Protein AF-A0A348V4B5-F1 (afdb_monomer_lite)

pLDDT: mean 74.69, std 16.91, range [38.78, 94.56]

Radius of gyration: 41.72 Å; chains: 1; bounding box: 94×116×117 Å

Structure (mmCIF, N/CA/C/O backbone):
data_AF-A0A348V4B5-F1
#
_entry.id   AF-A0A348V4B5-F1
#
loop_
_atom_site.group_PDB
_atom_site.id
_atom_site.type_symbol
_atom_site.label_atom_id
_atom_site.label_alt_id
_atom_site.label_comp_id
_atom_site.label_asym_id
_atom_site.label_entity_id
_atom_site.label_seq_id
_atom_site.pdbx_PDB_ins_code
_atom_site.Cartn_x
_atom_site.Cartn_y
_atom_site.Cartn_z
_atom_site.occupancy
_atom_site.B_iso_or_equiv
_atom_site.auth_seq_id
_atom_site.auth_comp_id
_atom_site.auth_asym_id
_atom_site.auth_atom_id
_atom_site.pdbx_PDB_model_num
ATOM 1 N N . SER A 1 1 ? -57.784 -55.520 -8.154 1.00 40.28 1 SER A N 1
ATOM 2 C CA . SER A 1 1 ? -56.493 -55.927 -7.576 1.00 40.28 1 SER A CA 1
ATOM 3 C C . SER A 1 1 ? -55.493 -54.818 -7.805 1.00 40.28 1 SER A C 1
ATOM 5 O O . SER A 1 1 ? -55.110 -54.593 -8.944 1.00 40.28 1 SER A O 1
ATOM 7 N N . VAL A 1 2 ? -55.176 -54.056 -6.759 1.00 44.41 2 VAL A N 1
ATOM 8 C CA . VAL A 1 2 ? -54.176 -52.981 -6.806 1.00 44.41 2 VAL A CA 1
ATOM 9 C C . VAL A 1 2 ? -52.870 -53.600 -6.318 1.00 44.41 2 VAL A C 1
ATOM 11 O O . VAL A 1 2 ? -52.806 -54.064 -5.185 1.00 44.41 2 VAL A O 1
ATOM 14 N N . LEU A 1 3 ? -51.890 -53.716 -7.215 1.00 45.94 3 LEU A N 1
ATOM 15 C CA . LEU A 1 3 ? -50.547 -54.213 -6.920 1.00 45.94 3 LEU A CA 1
ATOM 16 C C . LEU A 1 3 ? -49.800 -53.141 -6.116 1.00 45.94 3 LEU A C 1
ATOM 18 O O . LEU A 1 3 ? -49.503 -52.071 -6.646 1.00 45.94 3 LEU A O 1
ATOM 22 N N . GLU A 1 4 ? -49.529 -53.417 -4.840 1.00 51.44 4 GLU A N 1
ATOM 23 C CA . GLU A 1 4 ? -48.570 -52.642 -4.051 1.00 51.44 4 GLU A CA 1
ATOM 24 C C . GLU A 1 4 ? -47.152 -52.868 -4.606 1.00 51.44 4 GLU A C 1
ATOM 26 O O . GLU A 1 4 ? -46.804 -54.003 -4.943 1.00 51.44 4 GLU A O 1
ATOM 31 N N . PRO A 1 5 ? -46.328 -51.813 -4.736 1.00 58.75 5 PRO A N 1
ATOM 32 C CA . PRO A 1 5 ? -44.995 -51.935 -5.304 1.00 58.75 5 PRO A CA 1
ATOM 33 C C . PRO A 1 5 ? -44.076 -52.698 -4.343 1.00 58.75 5 PRO A C 1
ATOM 35 O O . PRO A 1 5 ? -43.975 -52.370 -3.159 1.00 58.75 5 PRO A O 1
ATOM 38 N N . GLU A 1 6 ? -43.405 -53.723 -4.871 1.00 57.16 6 GLU A N 1
ATOM 39 C CA . GLU A 1 6 ? -42.438 -54.543 -4.144 1.00 57.16 6 GLU A CA 1
ATOM 40 C C . GLU A 1 6 ? -41.355 -53.676 -3.489 1.00 57.16 6 GLU A C 1
ATOM 42 O O . GLU A 1 6 ? -40.738 -52.813 -4.121 1.00 57.16 6 GLU A O 1
ATOM 47 N N . LYS A 1 7 ? -41.116 -53.915 -2.196 1.00 60.62 7 LYS A N 1
ATOM 48 C CA . LYS A 1 7 ? -40.036 -53.269 -1.447 1.00 60.62 7 LYS A CA 1
ATOM 49 C C . LYS A 1 7 ? -38.691 -53.671 -2.070 1.00 60.62 7 LYS A C 1
ATOM 51 O O . LYS A 1 7 ? -38.442 -54.869 -2.215 1.00 60.62 7 LYS A O 1
ATOM 56 N N . PRO A 1 8 ? -37.812 -52.716 -2.420 1.00 61.03 8 PRO A N 1
ATOM 57 C CA . PRO A 1 8 ? -36.514 -53.041 -2.994 1.00 61.03 8 PRO A CA 1
ATOM 58 C C . PRO A 1 8 ? -35.678 -53.853 -1.998 1.00 61.03 8 PRO A C 1
ATOM 60 O O . PRO A 1 8 ? -35.675 -53.578 -0.800 1.00 61.03 8 PRO A O 1
ATOM 63 N N . SER A 1 9 ? -34.954 -54.847 -2.516 1.00 68.88 9 SER A N 1
ATOM 64 C CA . SER A 1 9 ? -33.961 -55.635 -1.778 1.00 68.88 9 SER A CA 1
ATOM 65 C C . SER A 1 9 ? -32.984 -54.719 -1.023 1.00 68.88 9 SER A C 1
ATOM 67 O O . SER A 1 9 ? -32.570 -53.682 -1.547 1.00 68.88 9 SER A O 1
ATOM 69 N N . GLU A 1 10 ? -32.555 -55.112 0.177 1.00 68.44 10 GLU A N 1
ATOM 70 C CA . GLU A 1 10 ? -31.584 -54.360 0.996 1.00 68.44 10 GLU A CA 1
ATOM 71 C C . GLU A 1 10 ? -30.293 -54.013 0.221 1.00 68.44 10 GLU A C 1
ATOM 73 O O . GLU A 1 10 ? -29.717 -52.933 0.361 1.00 68.44 10 GLU A O 1
ATOM 78 N N . ARG A 1 11 ? -29.885 -54.880 -0.717 1.00 67.88 11 ARG A N 1
ATOM 79 C CA . ARG A 1 11 ? -28.734 -54.645 -1.600 1.00 67.88 11 ARG A CA 1
ATOM 80 C C . ARG A 1 11 ? -28.957 -53.474 -2.566 1.00 67.88 11 ARG A C 1
ATOM 82 O O . ARG A 1 11 ? -28.020 -52.739 -2.872 1.00 67.88 11 ARG A O 1
ATOM 89 N N . THR A 1 12 ? -30.184 -53.288 -3.048 1.00 76.88 12 THR A N 1
ATOM 90 C CA . THR A 1 12 ? -30.561 -52.146 -3.898 1.00 76.88 12 THR A CA 1
ATOM 91 C C . THR A 1 12 ? -30.670 -50.846 -3.106 1.00 76.88 12 THR A C 1
ATOM 93 O O . THR A 1 12 ? -30.286 -49.800 -3.626 1.00 76.88 12 THR A O 1
ATOM 96 N N . THR A 1 13 ? -31.104 -50.889 -1.842 1.00 78.75 13 THR A N 1
ATOM 97 C CA . THR A 1 13 ? -31.135 -49.690 -0.987 1.00 78.75 13 THR A CA 1
ATOM 98 C C . THR A 1 13 ? -29.732 -49.210 -0.627 1.00 78.75 13 THR A C 1
ATOM 100 O O . THR A 1 13 ? -29.463 -48.015 -0.703 1.00 78.75 13 THR A O 1
ATOM 103 N N . GLU A 1 14 ? -28.796 -50.122 -0.345 1.00 80.38 14 GLU A N 1
ATOM 104 C CA . GLU A 1 14 ? -27.393 -49.754 -0.109 1.00 80.38 14 GLU A CA 1
ATOM 105 C C . GLU A 1 14 ? -26.728 -49.136 -1.343 1.00 80.38 14 GLU A C 1
ATOM 107 O O . GLU A 1 14 ? -25.963 -48.177 -1.229 1.00 80.38 14 GLU A O 1
ATOM 112 N N . GLN A 1 15 ? -27.003 -49.664 -2.541 1.00 80.81 15 GLN A N 1
ATOM 113 C CA . GLN A 1 15 ? -26.478 -49.072 -3.773 1.00 80.81 15 GLN A CA 1
ATOM 114 C C . GLN A 1 15 ? -27.078 -47.695 -4.049 1.00 80.81 15 GLN A C 1
ATOM 116 O O . GLN A 1 15 ? -26.358 -46.800 -4.489 1.00 80.81 15 GLN A O 1
ATOM 121 N N . PHE A 1 16 ? -28.362 -47.506 -3.748 1.00 86.06 16 PHE A N 1
ATOM 122 C CA . PHE A 1 16 ? -29.017 -46.213 -3.883 1.00 86.06 16 PHE A CA 1
ATOM 123 C C . PHE A 1 16 ? -28.437 -45.172 -2.918 1.00 86.06 16 PHE A C 1
ATOM 125 O O . PHE A 1 16 ? -28.137 -44.056 -3.338 1.00 86.06 16 PHE A O 1
ATOM 132 N N . GLU A 1 17 ? -28.190 -45.541 -1.659 1.00 86.69 17 GLU A N 1
ATOM 133 C CA . GLU A 1 17 ? -27.542 -44.649 -0.690 1.00 86.69 17 GLU A CA 1
ATOM 134 C C . GLU A 1 17 ? -26.098 -44.317 -1.096 1.00 86.69 17 GLU A C 1
ATOM 136 O O . GLU A 1 17 ? -25.711 -43.149 -1.060 1.00 86.69 17 GLU A O 1
ATOM 141 N N . LYS A 1 18 ? -25.328 -45.282 -1.621 1.00 89.94 18 LYS A N 1
ATOM 142 C CA . LYS A 1 18 ? -23.991 -45.009 -2.188 1.00 89.94 18 LYS A CA 1
ATOM 143 C C . LYS A 1 18 ? -24.042 -44.035 -3.365 1.00 89.94 18 LYS A C 1
ATOM 145 O O . LYS A 1 18 ? -23.206 -43.136 -3.457 1.00 89.94 18 LYS A O 1
ATOM 150 N N . LEU A 1 19 ? -25.019 -44.185 -4.259 1.00 88.25 19 LEU A N 1
ATOM 151 C CA . LEU A 1 19 ? -25.237 -43.269 -5.383 1.00 88.25 19 LEU A CA 1
ATOM 152 C C . LEU A 1 19 ? -25.633 -41.871 -4.908 1.00 88.25 19 LEU A C 1
ATOM 154 O O . LEU A 1 19 ? -25.145 -40.873 -5.435 1.00 88.25 19 LEU A O 1
ATOM 158 N N . LYS A 1 20 ? -26.485 -41.785 -3.891 1.00 89.19 20 LYS A N 1
ATOM 159 C CA . LYS A 1 20 ? -26.921 -40.524 -3.293 1.00 89.19 20 LYS A CA 1
ATOM 160 C C . LYS A 1 20 ? -25.765 -39.803 -2.602 1.00 89.19 20 LYS A C 1
ATOM 162 O O . LYS A 1 20 ? -25.597 -38.600 -2.792 1.00 89.19 20 LYS A O 1
ATOM 167 N N . GLU A 1 21 ? -24.929 -40.535 -1.871 1.00 90.62 21 GLU A N 1
ATOM 168 C CA . GLU A 1 21 ? -23.727 -39.998 -1.234 1.00 90.62 21 GLU A CA 1
ATOM 169 C C . GLU A 1 21 ? -22.679 -39.567 -2.272 1.00 90.62 21 GLU A C 1
ATOM 17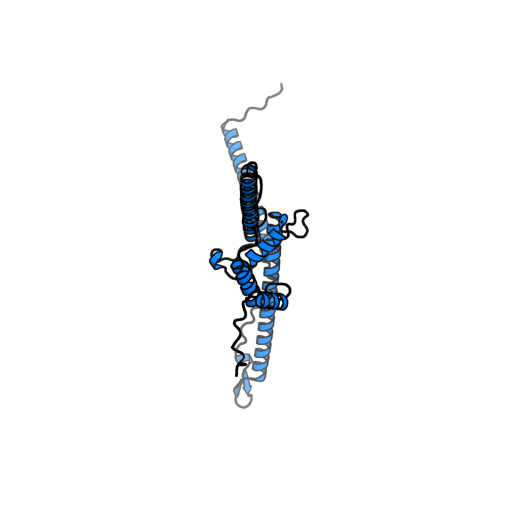1 O O . GLU A 1 21 ? -22.080 -38.500 -2.144 1.00 90.62 21 GLU A O 1
ATOM 176 N N . SER A 1 22 ? -22.500 -40.342 -3.346 1.00 90.31 22 SER A N 1
ATOM 177 C CA . SER A 1 22 ? -21.612 -39.993 -4.460 1.00 90.31 22 SER A CA 1
ATOM 178 C C . SER A 1 22 ? -22.080 -38.734 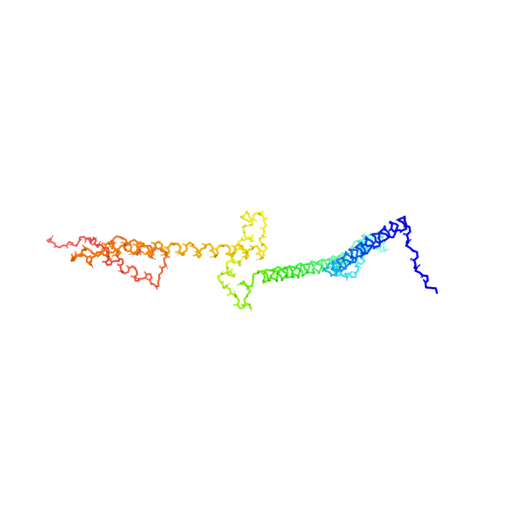-5.198 1.00 90.31 22 SER A C 1
ATOM 180 O O . SER A 1 22 ? -21.281 -37.821 -5.406 1.00 90.31 22 SER A O 1
ATOM 182 N N . ASN A 1 23 ? -23.373 -38.628 -5.512 1.00 89.31 23 ASN A N 1
ATOM 183 C CA . ASN A 1 23 ? -23.949 -37.430 -6.127 1.00 89.31 23 ASN A CA 1
ATOM 184 C C . ASN A 1 23 ? -23.833 -36.208 -5.215 1.00 89.31 23 ASN A C 1
ATOM 186 O O . ASN A 1 23 ? -23.526 -35.115 -5.687 1.00 89.31 23 ASN A O 1
ATOM 190 N N . ARG A 1 24 ? -24.018 -36.385 -3.903 1.00 92.62 24 ARG A N 1
ATOM 191 C CA . ARG A 1 24 ? -23.814 -35.313 -2.927 1.00 92.62 24 ARG A CA 1
ATOM 192 C C . ARG A 1 24 ? -22.360 -34.837 -2.907 1.00 92.62 24 ARG A C 1
ATOM 194 O O . ARG A 1 24 ? -22.128 -33.635 -2.990 1.00 92.62 24 ARG A O 1
ATOM 201 N N . LYS A 1 25 ? -21.392 -35.758 -2.877 1.00 90.50 25 LYS A N 1
ATOM 202 C CA . LYS A 1 25 ? -19.957 -35.428 -2.943 1.00 90.50 25 LYS A CA 1
ATOM 203 C C . LYS A 1 25 ? -19.597 -34.709 -4.243 1.00 90.50 25 LYS A C 1
ATOM 205 O O . LYS A 1 25 ? -18.864 -33.727 -4.210 1.00 90.50 25 LYS A O 1
ATOM 210 N N . LEU A 1 26 ? -20.145 -35.146 -5.379 1.00 91.38 26 LEU A N 1
ATOM 211 C CA . LEU A 1 26 ? -19.949 -34.474 -6.668 1.00 91.38 26 LEU A CA 1
ATOM 212 C C . LEU A 1 26 ? -20.560 -33.070 -6.695 1.00 91.38 26 LEU A C 1
ATOM 214 O O . LEU A 1 26 ? -19.985 -32.164 -7.296 1.00 91.38 26 LEU A O 1
ATOM 218 N N . PHE A 1 27 ? -21.709 -32.874 -6.051 1.00 93.81 27 PHE A N 1
ATOM 219 C CA . PHE A 1 27 ? -22.334 -31.560 -5.944 1.00 93.81 27 PHE A CA 1
ATOM 220 C C . PHE A 1 27 ? -21.501 -30.609 -5.079 1.00 93.81 27 PHE A C 1
ATOM 222 O O . PHE A 1 27 ? -21.237 -29.480 -5.486 1.00 93.81 27 PHE A O 1
ATOM 229 N N . GLU A 1 28 ? -21.032 -31.075 -3.921 1.00 92.25 28 GLU A N 1
ATOM 230 C CA . GLU A 1 28 ? -20.153 -30.304 -3.035 1.00 92.25 28 GLU A CA 1
ATOM 231 C C . GLU A 1 28 ? -18.826 -29.956 -3.729 1.00 92.25 28 GLU A C 1
ATOM 233 O O . GLU A 1 28 ? -18.405 -28.800 -3.693 1.00 92.25 28 GLU A O 1
ATOM 238 N N . ALA A 1 29 ? -18.222 -30.907 -4.452 1.00 89.56 29 ALA A N 1
ATOM 239 C CA . ALA A 1 29 ? -17.007 -30.674 -5.231 1.00 89.56 29 ALA A CA 1
ATOM 240 C C . ALA A 1 29 ? -17.215 -29.647 -6.357 1.00 89.56 29 ALA A C 1
ATOM 242 O O . ALA A 1 29 ? -16.396 -28.747 -6.523 1.00 89.56 29 ALA A O 1
ATOM 243 N N . ASN A 1 30 ? -18.324 -29.732 -7.103 1.00 90.69 30 ASN A N 1
ATOM 244 C CA . ASN A 1 30 ? -18.651 -28.742 -8.135 1.00 90.69 30 ASN A CA 1
ATOM 245 C C . ASN A 1 30 ? -18.887 -27.350 -7.545 1.00 90.69 30 ASN A C 1
ATOM 247 O O . ASN A 1 30 ? -18.447 -26.359 -8.126 1.00 90.69 30 ASN A O 1
ATOM 251 N N . ARG A 1 31 ? -19.555 -27.262 -6.389 1.00 92.44 31 ARG A N 1
ATOM 252 C CA . ARG A 1 31 ? -19.778 -25.985 -5.706 1.00 92.44 31 ARG A CA 1
ATOM 253 C C . ARG A 1 31 ? -18.455 -25.348 -5.285 1.00 92.44 31 ARG A C 1
ATOM 255 O O . ARG A 1 31 ? -18.239 -24.169 -5.540 1.00 92.44 31 ARG A O 1
ATOM 262 N N . LEU A 1 32 ? -17.555 -26.142 -4.709 1.00 92.06 32 LEU A N 1
ATOM 263 C CA . LEU A 1 32 ? -16.229 -25.689 -4.288 1.00 92.06 32 LEU A CA 1
ATOM 264 C C . LEU A 1 32 ? -15.390 -25.244 -5.497 1.00 92.06 32 LEU A C 1
ATOM 266 O O . LEU A 1 32 ? -14.784 -24.178 -5.466 1.00 92.06 32 LEU A O 1
ATOM 270 N N . LEU A 1 33 ? -15.442 -25.986 -6.607 1.00 90.44 33 LEU A N 1
ATOM 271 C CA . LEU A 1 33 ? -14.777 -25.604 -7.855 1.00 90.44 33 LEU A CA 1
ATOM 272 C C . LEU A 1 33 ? -15.317 -24.277 -8.419 1.00 90.44 33 LEU A C 1
ATOM 274 O O . LEU A 1 33 ? -14.548 -23.451 -8.905 1.00 90.44 33 LEU A O 1
ATOM 278 N N . GLN A 1 34 ? -16.629 -24.039 -8.347 1.00 89.94 34 GLN A N 1
ATOM 279 C CA . GLN A 1 34 ? -17.230 -22.763 -8.753 1.00 89.94 34 GLN A CA 1
ATOM 280 C C . GLN A 1 34 ? -16.805 -21.608 -7.836 1.00 89.94 34 GLN A C 1
ATOM 282 O O . GLN A 1 34 ? -16.507 -20.513 -8.318 1.00 89.94 34 GLN A O 1
ATOM 287 N N . GLU A 1 35 ? -16.735 -21.837 -6.526 1.00 90.69 35 GLU A N 1
ATOM 288 C CA . GLU A 1 35 ? -16.206 -20.867 -5.561 1.00 90.69 35 GLU A CA 1
ATOM 289 C C . GLU A 1 35 ? -14.721 -20.556 -5.843 1.00 90.69 35 GLU A C 1
ATOM 291 O O . GLU A 1 35 ? -14.311 -19.396 -5.825 1.00 90.69 35 GLU A O 1
ATOM 296 N N . GLU A 1 36 ? -13.915 -21.556 -6.209 1.00 86.69 36 GLU A N 1
ATOM 297 C CA . GLU A 1 36 ? -12.522 -21.349 -6.616 1.00 86.69 36 GLU A CA 1
ATOM 298 C C . GLU A 1 36 ? -12.393 -20.615 -7.949 1.00 86.69 36 GLU A C 1
ATOM 300 O O . GLU A 1 36 ? -11.569 -19.709 -8.057 1.00 86.69 36 GLU A O 1
ATOM 305 N N . LEU A 1 37 ? -13.199 -20.957 -8.956 1.00 85.69 37 LEU A N 1
ATOM 306 C CA . LEU A 1 37 ? -13.206 -20.265 -10.246 1.00 85.69 37 LEU A CA 1
ATOM 307 C C . LEU A 1 37 ? -13.632 -18.808 -10.090 1.00 85.69 37 LEU A C 1
ATOM 309 O O . LEU A 1 37 ? -13.021 -17.925 -10.679 1.00 85.69 37 LEU A O 1
ATOM 313 N N . THR A 1 38 ? -14.638 -18.532 -9.262 1.00 86.56 38 THR A N 1
ATOM 314 C CA . THR A 1 38 ? -15.062 -17.155 -8.976 1.00 86.56 38 THR A CA 1
ATOM 315 C C . THR A 1 38 ? -14.022 -16.401 -8.153 1.00 86.56 38 THR A C 1
ATOM 317 O O . THR A 1 38 ? -13.783 -15.222 -8.416 1.00 86.56 38 THR A O 1
ATOM 320 N N . ARG A 1 39 ? -13.338 -17.059 -7.210 1.00 83.75 39 ARG A N 1
ATOM 321 C CA . ARG A 1 39 ? -12.197 -16.479 -6.489 1.00 83.75 39 ARG A CA 1
ATOM 322 C C . ARG A 1 39 ? -11.028 -16.183 -7.429 1.00 83.75 39 ARG A C 1
ATOM 324 O O . ARG A 1 39 ? -10.478 -15.091 -7.336 1.00 83.75 39 ARG A O 1
ATOM 331 N N . LYS A 1 40 ? -10.696 -17.102 -8.343 1.00 79.06 40 LYS A N 1
ATOM 332 C CA . LYS A 1 40 ? -9.664 -16.922 -9.375 1.00 79.06 40 LYS A CA 1
ATOM 333 C C . LYS A 1 40 ? -10.020 -15.794 -10.331 1.00 79.06 40 LYS A C 1
ATOM 335 O O . LYS A 1 40 ? -9.201 -14.910 -10.516 1.00 79.06 40 LYS A O 1
ATOM 340 N N . ALA A 1 41 ? -11.248 -15.753 -10.842 1.00 75.19 41 ALA A N 1
ATOM 341 C CA . ALA A 1 41 ? -11.719 -14.681 -11.715 1.00 75.19 41 ALA A CA 1
ATOM 342 C C . ALA A 1 41 ? -11.697 -13.315 -11.013 1.00 75.19 41 ALA A C 1
ATOM 344 O O . ALA A 1 41 ? -11.308 -12.320 -11.613 1.00 75.19 41 ALA A O 1
ATOM 345 N N . ARG A 1 42 ? -12.057 -13.254 -9.722 1.00 76.50 42 ARG A N 1
ATOM 346 C CA . ARG A 1 42 ? -11.917 -12.028 -8.921 1.00 76.50 42 ARG A CA 1
ATOM 347 C C . ARG A 1 42 ? -10.456 -11.650 -8.736 1.00 76.50 42 ARG A C 1
ATOM 349 O O . ARG A 1 42 ? -10.121 -10.498 -8.958 1.00 76.50 42 ARG A O 1
ATOM 356 N N . SER A 1 43 ? -9.581 -12.597 -8.389 1.00 71.50 43 SER A N 1
ATOM 357 C CA . SER A 1 43 ? -8.150 -12.306 -8.299 1.00 71.50 43 SER A CA 1
ATOM 358 C C . SER A 1 43 ? -7.561 -11.904 -9.648 1.00 71.50 43 SER A C 1
ATOM 360 O O . SER A 1 43 ? -6.771 -10.986 -9.675 1.00 71.50 43 SER A O 1
ATOM 362 N N . GLU A 1 44 ? -7.973 -12.490 -10.768 1.00 68.12 44 GLU A N 1
ATOM 363 C CA . GLU A 1 44 ? -7.531 -12.098 -12.114 1.00 68.12 44 GLU A CA 1
ATOM 364 C C . GLU A 1 44 ? -8.115 -10.756 -12.569 1.00 68.12 44 GLU A C 1
ATOM 366 O O . GLU A 1 44 ? -7.553 -10.133 -13.458 1.00 68.12 44 GLU A O 1
ATOM 371 N N . GLN A 1 45 ? -9.218 -10.286 -11.980 1.00 63.50 45 GLN A N 1
ATOM 372 C CA . GLN A 1 45 ? -9.729 -8.929 -12.195 1.00 63.50 45 GLN A CA 1
ATOM 373 C C . GLN A 1 45 ? -9.010 -7.898 -11.318 1.00 63.50 45 GLN A C 1
ATOM 375 O O . GLN A 1 45 ? -8.717 -6.804 -11.791 1.00 63.50 45 GLN A O 1
ATOM 380 N N . THR A 1 46 ? -8.698 -8.230 -10.061 1.00 59.12 46 THR A N 1
ATOM 381 C CA . THR A 1 46 ? -7.946 -7.342 -9.154 1.00 59.12 46 THR A CA 1
ATOM 382 C C . THR A 1 46 ? -6.460 -7.288 -9.517 1.00 59.12 46 THR A C 1
ATOM 384 O O . THR A 1 46 ? -5.848 -6.229 -9.479 1.00 59.12 46 THR A O 1
ATOM 387 N N . PHE A 1 47 ? -5.903 -8.428 -9.919 1.00 51.69 47 PHE A N 1
ATOM 388 C CA . PHE A 1 47 ? -4.601 -8.598 -10.556 1.00 51.69 47 PHE A CA 1
ATOM 389 C C . PHE A 1 47 ? -4.770 -8.755 -12.056 1.00 51.69 47 PHE A C 1
ATOM 391 O O . PHE A 1 47 ? -3.998 -9.493 -12.663 1.00 51.69 47 PHE A O 1
ATOM 398 N N . ALA A 1 48 ? -5.746 -8.093 -12.683 1.00 46.66 48 ALA A N 1
ATOM 399 C CA . ALA A 1 48 ? -5.563 -7.841 -14.096 1.00 46.66 48 ALA A CA 1
ATOM 400 C C . ALA A 1 48 ? -4.292 -6.994 -14.107 1.00 46.66 48 ALA A C 1
ATOM 402 O O . ALA A 1 48 ? -4.355 -5.836 -13.669 1.00 46.66 48 ALA A O 1
ATOM 403 N N . PRO A 1 49 ? -3.124 -7.512 -14.562 1.00 51.38 49 PRO A N 1
ATOM 404 C CA . PRO A 1 49 ? -2.166 -6.556 -15.039 1.00 51.38 49 PRO A CA 1
ATOM 405 C C . PRO A 1 49 ? -3.001 -5.769 -16.042 1.00 51.38 49 PRO A C 1
ATOM 407 O O . PRO A 1 49 ? -3.815 -6.343 -16.783 1.00 51.38 49 PRO A O 1
ATOM 410 N N . ILE A 1 50 ? -2.851 -4.448 -16.041 1.00 53.94 50 ILE A N 1
ATOM 411 C CA . ILE A 1 50 ? -3.016 -3.690 -17.272 1.00 53.94 50 ILE A CA 1
ATOM 412 C C . ILE A 1 50 ? -2.601 -4.689 -18.350 1.00 53.94 50 ILE A C 1
ATOM 414 O O . ILE A 1 50 ? -1.487 -5.224 -18.256 1.00 53.94 50 ILE A O 1
ATOM 418 N N . GLN A 1 51 ? -3.499 -5.072 -19.263 1.00 48.34 51 GLN A N 1
ATOM 419 C CA . GLN A 1 51 ? -3.028 -5.595 -20.528 1.00 48.34 51 GLN A CA 1
ATOM 420 C C . GLN A 1 51 ? -2.209 -4.421 -21.050 1.00 48.34 51 GLN A C 1
ATOM 422 O O . GLN A 1 51 ? -2.704 -3.559 -21.766 1.00 48.34 51 GLN A O 1
ATOM 427 N N . GLN A 1 52 ? -0.970 -4.302 -20.557 1.00 53.69 52 GLN A N 1
ATOM 428 C CA . GLN A 1 52 ? 0.112 -3.688 -21.243 1.00 53.69 52 GLN A CA 1
ATOM 429 C C . GLN A 1 52 ? -0.030 -4.449 -22.542 1.00 53.69 52 GLN A C 1
ATOM 431 O O . GLN A 1 52 ? 0.071 -5.685 -22.497 1.00 53.69 52 GLN A O 1
ATOM 436 N N . PRO A 1 53 ? -0.430 -3.789 -23.647 1.00 49.56 53 PRO A N 1
ATOM 437 C CA . PRO A 1 53 ? -0.279 -4.433 -24.938 1.00 49.56 53 PRO A CA 1
ATOM 438 C C . PRO A 1 53 ? 1.124 -4.993 -24.862 1.00 49.56 53 PRO A C 1
ATOM 440 O O . PRO A 1 53 ? 2.005 -4.185 -24.561 1.00 49.56 53 PRO A O 1
ATOM 443 N N . GLN A 1 54 ? 1.277 -6.331 -24.888 1.00 46.81 54 GLN A N 1
ATOM 444 C CA . GLN A 1 54 ? 2.560 -6.976 -24.627 1.00 46.81 54 GLN A CA 1
ATOM 445 C C . GLN A 1 54 ? 3.528 -6.191 -25.473 1.00 46.81 54 GLN A C 1
ATOM 447 O O . GLN A 1 54 ? 3.415 -6.254 -26.695 1.00 46.81 54 GLN A O 1
ATOM 452 N N . VAL A 1 55 ? 4.325 -5.318 -24.848 1.00 54.03 55 VAL A N 1
ATOM 453 C CA . VAL A 1 55 ? 5.191 -4.456 -25.628 1.00 54.03 55 VAL A CA 1
ATOM 454 C C . VAL A 1 55 ? 6.144 -5.505 -26.136 1.00 54.03 55 VAL A C 1
ATOM 456 O O . VAL A 1 55 ? 6.790 -6.131 -25.286 1.00 54.03 55 VAL A O 1
ATOM 459 N N . PRO A 1 56 ? 6.103 -5.843 -27.441 1.00 53.19 56 PRO A N 1
ATOM 460 C CA . PRO A 1 56 ? 6.895 -6.945 -27.937 1.00 53.19 56 PRO A CA 1
ATOM 461 C C . PRO A 1 56 ? 8.287 -6.645 -27.432 1.00 53.19 56 PRO A C 1
ATOM 463 O O . PRO A 1 56 ? 8.730 -5.503 -27.586 1.00 53.19 56 PRO A O 1
ATOM 466 N N . LEU A 1 57 ? 8.859 -7.594 -26.684 1.00 55.97 57 LEU A N 1
ATOM 467 C CA . LEU A 1 57 ? 10.152 -7.442 -26.044 1.00 55.97 57 LEU A CA 1
ATOM 468 C C . LEU A 1 57 ? 11.105 -7.140 -27.192 1.00 55.97 57 LEU A C 1
ATOM 470 O O . LEU A 1 57 ? 11.508 -8.048 -27.918 1.00 55.97 57 LEU A O 1
ATOM 474 N N . ALA A 1 58 ? 11.298 -5.852 -27.476 1.00 61.38 58 ALA A N 1
ATOM 475 C CA . ALA A 1 58 ? 11.991 -5.449 -28.673 1.00 61.38 58 ALA A CA 1
ATOM 476 C C . ALA A 1 58 ? 13.398 -5.983 -28.446 1.00 61.38 58 ALA A C 1
ATOM 478 O O . ALA A 1 58 ? 13.979 -5.672 -27.398 1.00 61.38 58 ALA A O 1
ATOM 479 N N . PRO A 1 59 ? 13.905 -6.858 -29.331 1.00 65.81 59 PRO A N 1
ATOM 480 C CA . PRO A 1 59 ? 15.245 -7.382 -29.167 1.00 65.81 59 PRO A CA 1
ATOM 481 C C . PRO A 1 59 ? 16.173 -6.186 -28.976 1.00 65.81 59 PRO A C 1
ATOM 483 O O . PRO A 1 59 ? 16.010 -5.167 -29.656 1.00 65.81 59 PRO A O 1
ATOM 486 N N . ALA A 1 60 ? 17.073 -6.281 -27.994 1.00 67.56 60 ALA A N 1
ATOM 487 C CA . ALA A 1 60 ? 18.021 -5.212 -27.715 1.00 67.56 60 ALA A CA 1
ATOM 488 C C . ALA A 1 60 ? 18.654 -4.763 -29.046 1.00 67.56 60 ALA A C 1
ATOM 490 O O . ALA A 1 60 ? 19.031 -5.631 -29.844 1.00 67.56 60 ALA A O 1
ATOM 491 N N . PRO A 1 61 ? 18.703 -3.450 -29.336 1.00 69.88 61 PRO A N 1
ATOM 492 C CA . PRO A 1 61 ? 19.160 -2.970 -30.632 1.00 69.88 61 PRO A CA 1
ATOM 493 C C . PRO A 1 61 ? 20.577 -3.490 -30.881 1.00 69.88 61 PRO A C 1
ATOM 495 O O . PRO A 1 61 ? 21.481 -3.289 -30.069 1.00 69.88 61 PRO A O 1
ATOM 498 N N . SER A 1 62 ? 20.756 -4.224 -31.978 1.00 77.56 62 SER A N 1
ATOM 499 C CA . SER A 1 62 ? 22.048 -4.808 -32.332 1.00 77.56 62 SER A CA 1
ATOM 500 C C . SER A 1 62 ? 23.041 -3.697 -32.664 1.00 77.56 62 SER A C 1
ATOM 502 O O . SER A 1 62 ? 22.689 -2.771 -33.394 1.00 77.56 62 SER A O 1
ATOM 504 N N . MET A 1 63 ? 24.292 -3.820 -32.210 1.00 71.12 63 MET A N 1
ATOM 505 C CA . MET A 1 63 ? 25.354 -2.821 -32.433 1.00 71.12 63 MET A CA 1
ATOM 506 C C . MET A 1 63 ? 25.537 -2.427 -33.909 1.00 71.12 63 MET A C 1
ATOM 508 O O . MET A 1 63 ? 25.895 -1.291 -34.204 1.00 71.12 63 MET A O 1
ATOM 512 N N . GLU A 1 64 ? 25.219 -3.329 -34.839 1.00 76.56 64 GLU A N 1
ATOM 513 C CA . GLU A 1 64 ? 25.286 -3.091 -36.286 1.00 76.56 64 GLU A CA 1
ATOM 514 C C . GLU A 1 64 ? 24.348 -1.972 -36.776 1.00 76.56 64 GLU A C 1
ATOM 516 O O . GLU A 1 64 ? 24.630 -1.329 -37.784 1.00 76.56 64 GLU A O 1
ATOM 521 N N . GLN A 1 65 ? 23.267 -1.676 -36.044 1.00 76.44 65 GLN A N 1
ATOM 522 C CA . GLN A 1 65 ? 22.320 -0.599 -36.376 1.00 76.44 65 GLN A CA 1
ATOM 523 C C . GLN A 1 65 ? 22.909 0.799 -36.148 1.00 76.44 65 GLN A C 1
ATOM 525 O O . GLN A 1 65 ? 22.412 1.782 -36.703 1.00 76.44 65 GLN A O 1
ATOM 530 N N . PHE A 1 66 ? 23.968 0.883 -35.341 1.00 80.94 66 PHE A N 1
ATOM 531 C CA . PHE A 1 66 ? 24.662 2.125 -35.022 1.00 80.94 66 PHE A CA 1
ATOM 532 C C . PHE A 1 66 ? 25.960 2.286 -35.809 1.00 80.94 66 PHE A C 1
ATOM 534 O O . PHE A 1 66 ? 26.619 3.306 -35.654 1.00 80.94 66 PHE A O 1
ATOM 541 N N . THR A 1 67 ? 26.341 1.321 -36.651 1.00 81.81 67 THR A N 1
ATOM 542 C CA . THR A 1 67 ? 27.554 1.418 -37.470 1.00 81.81 67 THR A CA 1
ATOM 543 C C . THR A 1 67 ? 27.230 1.804 -38.908 1.00 81.81 67 THR A C 1
ATOM 545 O O . THR A 1 67 ? 26.394 1.170 -39.549 1.00 81.81 67 THR A O 1
ATOM 548 N N . VAL A 1 68 ? 27.914 2.818 -39.432 1.00 82.38 68 VAL A N 1
ATOM 549 C CA . VAL A 1 68 ? 27.874 3.221 -40.841 1.00 82.38 68 VAL A CA 1
ATOM 550 C C . VAL A 1 68 ? 29.207 2.838 -41.478 1.00 82.38 68 VAL A C 1
ATOM 552 O O . VAL A 1 68 ? 30.269 3.136 -40.934 1.00 82.38 68 VAL A O 1
ATOM 555 N N . VAL A 1 69 ? 29.148 2.141 -42.612 1.00 82.62 69 VAL A N 1
ATOM 556 C CA . VAL A 1 69 ? 30.336 1.802 -43.406 1.00 82.62 69 VAL A CA 1
ATOM 557 C C . VAL A 1 69 ? 30.612 2.962 -44.350 1.00 82.62 69 VAL A C 1
ATOM 559 O O . VAL A 1 69 ? 29.735 3.331 -45.134 1.00 82.62 69 VAL A O 1
ATOM 562 N N . ASP A 1 70 ? 31.807 3.538 -44.278 1.00 79.38 70 ASP A N 1
ATOM 563 C CA . ASP A 1 70 ? 32.235 4.544 -45.247 1.00 79.38 70 ASP A CA 1
ATOM 564 C C . ASP A 1 70 ? 32.451 3.872 -46.620 1.00 79.38 70 ASP A C 1
ATOM 566 O O . ASP A 1 70 ? 33.249 2.934 -46.724 1.00 79.38 70 ASP A O 1
ATOM 570 N N . PRO A 1 71 ? 31.748 4.308 -47.685 1.00 77.56 71 PRO A N 1
ATOM 571 C CA . PRO A 1 71 ? 31.825 3.685 -49.005 1.00 77.56 71 PRO A CA 1
ATOM 572 C C . PRO A 1 71 ? 33.200 3.803 -49.678 1.00 77.56 71 PRO A C 1
ATOM 574 O O . PRO A 1 71 ? 33.448 3.083 -50.643 1.00 77.56 71 PRO A O 1
ATOM 577 N N . VAL A 1 72 ? 34.078 4.699 -49.212 1.00 78.19 72 VAL A N 1
ATOM 578 C CA . VAL A 1 72 ? 35.397 4.930 -49.824 1.00 78.19 72 VAL A CA 1
ATOM 579 C C . VAL A 1 72 ? 36.507 4.165 -49.101 1.00 78.19 72 VAL A C 1
ATOM 581 O O . VAL A 1 72 ? 37.365 3.577 -49.757 1.00 78.19 72 VAL A O 1
ATOM 584 N N . SER A 1 73 ? 36.496 4.148 -47.767 1.00 81.19 73 SER A N 1
ATOM 585 C CA . SER A 1 73 ? 37.531 3.491 -46.951 1.00 81.19 73 SER A CA 1
ATOM 586 C C . SER A 1 73 ? 37.166 2.067 -46.515 1.00 81.19 73 SER A C 1
ATOM 588 O O . SER A 1 73 ? 38.048 1.284 -46.170 1.00 81.19 73 SER A O 1
ATOM 590 N N . GLY A 1 74 ? 35.876 1.709 -46.523 1.00 80.25 74 GLY A N 1
ATOM 591 C CA . GLY A 1 74 ? 35.382 0.445 -45.971 1.00 80.25 74 GLY A CA 1
ATOM 592 C C . GLY A 1 74 ? 35.464 0.362 -44.441 1.00 80.25 74 GLY A C 1
ATOM 593 O O . GLY A 1 74 ? 35.126 -0.677 -43.868 1.00 80.25 74 GLY A O 1
ATOM 594 N N . GLU A 1 75 ? 35.892 1.434 -43.769 1.00 83.25 75 GLU A N 1
ATOM 595 C CA . GLU A 1 75 ? 35.958 1.502 -42.315 1.00 83.25 75 GLU A CA 1
ATOM 596 C C . GLU A 1 75 ? 34.552 1.647 -41.716 1.00 83.25 75 GLU A C 1
ATOM 598 O O . GLU A 1 75 ? 33.657 2.290 -42.276 1.00 83.25 75 GLU A O 1
ATOM 603 N N . ARG A 1 76 ? 34.335 0.995 -40.568 1.00 81.56 76 ARG A N 1
ATOM 604 C CA . ARG A 1 76 ? 33.069 1.047 -39.829 1.00 81.56 76 ARG A CA 1
ATOM 605 C C . ARG A 1 76 ? 33.160 2.130 -38.765 1.00 81.56 76 ARG A C 1
ATOM 607 O O . ARG A 1 76 ? 33.935 1.991 -37.823 1.00 81.56 76 ARG A O 1
ATOM 614 N N . TYR A 1 77 ? 32.323 3.152 -38.878 1.00 83.25 77 TYR A N 1
ATOM 615 C CA . TYR A 1 77 ? 32.215 4.223 -37.890 1.00 83.25 77 TYR A CA 1
ATOM 616 C C . TYR A 1 77 ? 30.915 4.105 -37.104 1.00 83.25 77 TYR A C 1
ATOM 618 O O . TYR A 1 77 ? 29.901 3.651 -37.633 1.00 83.25 77 TYR A O 1
ATOM 626 N N . VAL A 1 78 ? 30.931 4.520 -35.839 1.00 83.88 78 VAL A N 1
ATOM 627 C CA . VAL A 1 78 ? 29.717 4.611 -35.022 1.00 83.88 78 VAL A CA 1
ATOM 628 C C . VAL A 1 78 ? 29.005 5.925 -35.343 1.00 83.88 78 VAL A C 1
ATOM 630 O O . VAL A 1 78 ? 29.599 6.997 -35.278 1.00 83.88 78 VAL A O 1
ATOM 633 N N . ASP A 1 79 ? 27.722 5.850 -35.681 1.00 85.75 79 ASP A N 1
ATOM 634 C CA . ASP A 1 79 ? 26.853 7.009 -35.865 1.00 85.75 79 ASP A CA 1
ATOM 635 C C . ASP A 1 79 ? 26.429 7.543 -34.490 1.00 85.75 79 ASP A C 1
ATOM 637 O O . ASP A 1 79 ? 25.425 7.128 -33.901 1.00 85.75 79 ASP A O 1
ATOM 641 N N . GLU A 1 80 ? 27.232 8.468 -33.964 1.00 86.81 80 GLU A N 1
ATOM 642 C CA . GLU A 1 80 ? 27.025 9.090 -32.653 1.00 86.81 80 GLU A CA 1
ATOM 643 C C . GLU A 1 80 ? 25.643 9.743 -32.520 1.00 86.81 80 GLU A C 1
ATOM 645 O O . GLU A 1 80 ? 25.055 9.730 -31.438 1.00 86.81 80 GLU A O 1
ATOM 650 N N . LYS A 1 81 ? 25.082 10.275 -33.615 1.00 87.00 81 LYS A N 1
ATOM 651 C CA . LYS A 1 81 ? 23.770 10.936 -33.594 1.00 87.00 81 LYS A CA 1
ATOM 652 C C . LYS A 1 81 ? 22.644 9.927 -33.404 1.00 87.00 81 LYS A C 1
ATOM 654 O O . LYS A 1 81 ? 21.761 10.164 -32.581 1.00 87.00 81 LYS A O 1
ATOM 659 N N . LYS A 1 82 ? 22.685 8.801 -34.125 1.00 85.94 82 LYS A N 1
ATOM 660 C CA . LYS A 1 82 ? 21.707 7.712 -33.952 1.00 85.94 82 LYS A CA 1
ATOM 661 C C . LYS A 1 82 ? 21.823 7.051 -32.584 1.00 85.94 82 LYS A C 1
ATOM 663 O O . LYS A 1 82 ? 20.805 6.701 -31.988 1.00 85.94 82 LYS A O 1
ATOM 668 N N . LEU A 1 83 ? 23.045 6.896 -32.075 1.00 85.62 83 LEU A N 1
ATOM 669 C CA . LEU A 1 83 ? 23.265 6.363 -30.734 1.00 85.62 83 LEU A CA 1
ATOM 670 C C . LEU A 1 83 ? 22.689 7.307 -29.668 1.00 85.62 83 LEU A C 1
ATOM 672 O O . LEU A 1 83 ? 21.948 6.864 -28.792 1.00 85.62 83 LEU A O 1
ATOM 676 N N . ALA A 1 84 ? 22.966 8.609 -29.775 1.00 88.69 84 ALA A N 1
ATOM 677 C CA . ALA A 1 84 ? 22.442 9.615 -28.857 1.00 88.69 84 ALA A CA 1
ATOM 678 C C . ALA A 1 84 ? 20.907 9.686 -28.882 1.00 88.69 84 ALA A C 1
ATOM 680 O O . ALA A 1 84 ? 20.286 9.749 -27.820 1.00 88.69 84 ALA A O 1
ATOM 681 N N . SER A 1 85 ? 20.276 9.622 -30.061 1.00 89.69 85 SER A N 1
ATOM 682 C CA . SER A 1 85 ? 18.811 9.620 -30.158 1.00 89.69 85 SER A CA 1
ATOM 683 C C . SER A 1 85 ? 18.195 8.348 -29.573 1.00 89.69 85 SER A C 1
ATOM 685 O O . SER A 1 85 ? 17.229 8.431 -28.822 1.00 89.69 85 SER A O 1
ATOM 687 N N . ALA A 1 86 ? 18.779 7.175 -29.844 1.00 87.00 86 ALA A N 1
ATOM 688 C CA . ALA A 1 86 ? 18.302 5.913 -29.280 1.00 87.00 86 ALA A CA 1
ATOM 689 C C . ALA A 1 86 ? 18.434 5.879 -27.749 1.00 87.00 86 ALA A C 1
ATOM 691 O O . ALA A 1 86 ? 17.543 5.380 -27.061 1.00 87.00 86 ALA A O 1
ATOM 692 N N . LEU A 1 87 ? 19.515 6.445 -27.207 1.00 89.06 87 LEU A N 1
ATOM 693 C CA . LEU A 1 87 ? 19.720 6.562 -25.765 1.00 89.06 87 LEU A CA 1
ATOM 694 C C . LEU A 1 87 ? 18.722 7.538 -25.122 1.00 89.06 87 LEU A C 1
ATOM 696 O O . LEU A 1 87 ? 18.178 7.247 -24.054 1.00 89.06 87 LEU A O 1
ATOM 700 N N . ALA A 1 88 ? 18.428 8.662 -25.782 1.00 91.56 88 ALA A N 1
ATOM 701 C CA . ALA A 1 88 ? 17.400 9.600 -25.336 1.00 91.56 88 ALA A CA 1
ATOM 702 C C . ALA A 1 88 ? 16.003 8.952 -25.329 1.00 91.56 88 ALA A C 1
ATOM 704 O O . ALA A 1 88 ? 15.293 9.038 -24.326 1.00 91.56 88 ALA A O 1
ATOM 705 N N . ASP A 1 89 ? 15.643 8.227 -26.391 1.00 89.62 89 ASP A N 1
ATOM 706 C CA . ASP A 1 89 ? 14.375 7.497 -26.486 1.00 89.62 89 ASP A CA 1
ATOM 707 C C . ASP A 1 89 ? 14.264 6.401 -25.419 1.00 89.62 89 ASP A C 1
ATOM 709 O O . ASP A 1 89 ? 13.214 6.240 -24.791 1.00 89.62 89 ASP A O 1
ATOM 713 N N . ALA A 1 90 ? 15.346 5.654 -25.175 1.00 86.31 90 ALA A N 1
ATOM 714 C CA . ALA A 1 90 ? 15.396 4.632 -24.132 1.00 86.31 90 ALA A CA 1
ATOM 715 C C . ALA A 1 90 ? 15.202 5.246 -22.738 1.00 86.31 90 ALA A C 1
ATOM 717 O O . ALA A 1 90 ? 14.382 4.758 -21.959 1.00 86.31 90 ALA A O 1
ATOM 718 N N . THR A 1 91 ? 15.876 6.362 -22.456 1.00 92.69 91 THR A N 1
ATOM 719 C CA . THR A 1 91 ? 15.734 7.103 -21.193 1.00 92.69 91 THR A CA 1
ATOM 720 C C . THR A 1 91 ? 14.310 7.641 -21.027 1.00 92.69 91 THR A C 1
ATOM 722 O O . THR A 1 91 ? 13.708 7.544 -19.955 1.00 92.69 91 THR A O 1
ATOM 725 N N . GLN A 1 92 ? 13.708 8.153 -22.102 1.00 93.31 92 GLN A N 1
ATOM 726 C CA . GLN A 1 92 ? 12.327 8.625 -22.078 1.00 93.31 92 GLN A CA 1
ATOM 727 C C . GLN A 1 92 ? 11.328 7.480 -21.843 1.00 93.31 92 GLN A C 1
ATOM 729 O O . GLN A 1 92 ? 10.335 7.652 -21.136 1.00 93.31 92 GLN A O 1
ATOM 734 N N . ARG A 1 93 ? 11.564 6.294 -22.412 1.00 86.12 93 ARG A N 1
ATOM 735 C CA . ARG A 1 93 ? 10.728 5.112 -22.148 1.00 86.12 93 ARG A CA 1
ATOM 736 C C . ARG A 1 93 ? 10.883 4.622 -20.712 1.00 86.12 93 ARG A C 1
ATOM 738 O O . ARG A 1 93 ? 9.870 4.322 -20.088 1.00 86.12 93 ARG A O 1
ATOM 745 N N . ALA A 1 94 ? 12.109 4.589 -20.191 1.00 88.19 94 ALA A N 1
ATOM 746 C CA . ALA A 1 94 ? 12.387 4.198 -18.811 1.00 88.19 94 ALA A CA 1
ATOM 747 C C . ALA A 1 94 ? 11.661 5.118 -17.819 1.00 88.19 94 ALA A C 1
ATOM 749 O O . ALA A 1 94 ? 10.885 4.641 -17.000 1.00 88.19 94 ALA A O 1
ATOM 750 N N . THR A 1 95 ? 11.784 6.437 -17.980 1.00 92.94 95 THR A N 1
ATOM 751 C CA . THR A 1 95 ? 11.093 7.417 -17.118 1.00 92.94 95 THR A CA 1
ATOM 752 C C . THR A 1 95 ? 9.564 7.311 -17.198 1.00 92.94 95 THR A C 1
ATOM 754 O O . THR A 1 95 ? 8.871 7.392 -16.181 1.00 92.94 95 THR A O 1
ATOM 757 N N . ARG A 1 96 ? 8.993 7.069 -18.386 1.00 89.75 96 ARG A N 1
ATOM 758 C CA . ARG A 1 96 ? 7.549 6.792 -18.535 1.00 89.75 96 ARG A CA 1
ATOM 759 C C . ARG A 1 96 ? 7.124 5.496 -17.838 1.00 89.75 96 ARG A C 1
ATOM 761 O O . ARG A 1 96 ? 6.051 5.451 -17.246 1.00 89.75 96 ARG A O 1
ATOM 768 N N . ALA A 1 97 ? 7.944 4.451 -17.901 1.00 84.25 97 ALA A N 1
ATOM 769 C CA . ALA A 1 97 ? 7.664 3.196 -17.211 1.00 84.25 97 ALA A CA 1
ATOM 770 C C . ALA A 1 97 ? 7.743 3.369 -15.686 1.00 84.25 97 ALA A C 1
ATOM 772 O O . ALA A 1 97 ? 6.832 2.949 -14.980 1.00 84.25 97 ALA A O 1
ATOM 773 N N . GLU A 1 98 ? 8.770 4.053 -15.182 1.00 89.94 98 GLU A N 1
ATOM 774 C CA . GLU A 1 98 ? 8.930 4.358 -13.756 1.00 89.94 98 GLU A CA 1
ATOM 775 C C . GLU A 1 98 ? 7.750 5.166 -13.213 1.00 89.94 98 GLU A C 1
ATOM 777 O O . GLU A 1 98 ? 7.162 4.807 -12.194 1.00 89.94 98 GLU A O 1
ATOM 782 N N . THR A 1 99 ? 7.347 6.224 -13.920 1.00 90.50 99 THR A N 1
ATOM 783 C CA . THR A 1 99 ? 6.180 7.031 -13.530 1.00 90.50 99 THR A CA 1
ATOM 784 C C . THR A 1 99 ? 4.881 6.225 -13.558 1.00 90.50 99 THR A C 1
ATOM 786 O O . THR A 1 99 ? 4.068 6.356 -12.641 1.00 90.50 99 THR A O 1
ATOM 789 N N . ALA A 1 100 ? 4.692 5.344 -14.545 1.00 85.56 100 ALA A N 1
ATOM 790 C CA . ALA A 1 100 ? 3.540 4.447 -14.589 1.00 85.56 100 ALA A CA 1
ATOM 791 C C . ALA A 1 100 ? 3.525 3.485 -13.388 1.00 85.56 100 ALA A C 1
ATOM 793 O O . ALA A 1 100 ? 2.497 3.370 -12.719 1.00 85.56 100 ALA A O 1
ATOM 794 N N . VAL A 1 101 ? 4.664 2.866 -13.061 1.00 89.00 101 VAL A N 1
ATOM 795 C CA . VAL A 1 101 ? 4.807 1.964 -11.906 1.00 89.00 101 VAL A CA 1
ATOM 796 C C . VAL A 1 101 ? 4.542 2.702 -10.594 1.00 89.00 101 VAL A C 1
ATOM 798 O O . VAL A 1 101 ? 3.746 2.236 -9.784 1.00 89.00 101 VAL A O 1
ATOM 801 N N . GLN A 1 102 ? 5.121 3.888 -10.399 1.00 89.75 102 GLN A N 1
ATOM 802 C CA . GLN A 1 102 ? 4.863 4.699 -9.205 1.00 89.75 102 GLN A CA 1
ATOM 803 C C . GLN A 1 102 ? 3.386 5.083 -9.078 1.00 89.75 102 GLN A C 1
ATOM 805 O O . GLN A 1 102 ? 2.826 5.038 -7.984 1.00 89.75 102 GLN A O 1
ATOM 810 N N . SER A 1 103 ? 2.735 5.447 -10.187 1.00 88.38 103 SER A N 1
ATOM 811 C CA . SER A 1 103 ? 1.306 5.775 -10.175 1.00 88.38 103 SER A CA 1
ATOM 812 C C . SER A 1 103 ? 0.434 4.568 -9.823 1.00 88.38 103 SER A C 1
ATOM 814 O O . SER A 1 103 ? -0.581 4.726 -9.150 1.00 88.38 103 SER A O 1
ATOM 816 N N . TYR A 1 104 ? 0.843 3.369 -10.244 1.00 84.25 104 TYR A N 1
ATOM 817 C CA . TYR A 1 104 ? 0.159 2.124 -9.924 1.00 84.25 104 TYR A CA 1
ATOM 818 C C . TYR A 1 104 ? 0.294 1.777 -8.441 1.00 84.25 104 TYR A C 1
ATOM 820 O O . TYR A 1 104 ? -0.721 1.537 -7.797 1.00 84.25 104 TYR A O 1
ATOM 828 N N . ILE A 1 105 ? 1.514 1.836 -7.894 1.00 84.81 105 ILE A N 1
ATOM 829 C CA . ILE A 1 105 ? 1.771 1.589 -6.467 1.00 84.81 105 ILE A CA 1
ATOM 830 C C . ILE A 1 105 ? 0.895 2.512 -5.613 1.00 84.81 105 ILE A C 1
ATOM 832 O O . ILE A 1 105 ? 0.121 2.031 -4.799 1.00 84.81 105 ILE A O 1
ATOM 836 N N . ARG A 1 106 ? 0.884 3.819 -5.908 1.00 87.00 106 ARG A N 1
ATOM 837 C CA . ARG A 1 106 ? 0.040 4.780 -5.175 1.00 87.00 106 ARG A CA 1
ATOM 838 C C . ARG A 1 106 ? -1.452 4.457 -5.246 1.00 87.00 106 ARG A C 1
ATOM 840 O O . ARG A 1 106 ? -2.164 4.659 -4.272 1.00 87.00 106 ARG A O 1
ATOM 847 N N . ARG A 1 107 ? -1.955 4.006 -6.402 1.00 88.00 107 ARG A N 1
ATOM 848 C CA . ARG A 1 107 ? -3.368 3.607 -6.532 1.00 88.00 107 ARG A CA 1
ATOM 849 C C . ARG A 1 107 ? -3.672 2.366 -5.702 1.00 88.00 107 ARG A C 1
ATOM 851 O O . ARG A 1 107 ? -4.746 2.297 -5.119 1.00 88.00 107 ARG A O 1
ATOM 858 N N . GLN A 1 108 ? -2.747 1.413 -5.675 1.00 86.69 108 GLN A N 1
ATOM 859 C CA . GLN A 1 108 ? -2.895 0.194 -4.898 1.00 86.69 108 GLN A CA 1
ATOM 860 C C . GLN A 1 108 ? -2.912 0.499 -3.397 1.00 86.69 108 GLN A C 1
ATOM 862 O O . GLN A 1 108 ? -3.825 0.047 -2.713 1.00 86.69 108 GLN A O 1
ATOM 867 N N . ASP A 1 109 ? -1.997 1.350 -2.927 1.00 86.62 109 ASP A N 1
ATOM 868 C CA . ASP A 1 109 ? -1.935 1.778 -1.526 1.00 86.62 109 ASP A CA 1
ATOM 869 C C . ASP A 1 109 ? -3.260 2.421 -1.081 1.00 86.62 109 ASP A C 1
ATOM 871 O O . ASP A 1 109 ? -3.821 2.038 -0.059 1.00 86.62 109 ASP A O 1
ATOM 875 N N . VAL A 1 110 ? -3.832 3.320 -1.896 1.00 88.06 110 VAL A N 1
ATOM 876 C CA . VAL A 1 110 ? -5.132 3.956 -1.603 1.00 88.06 110 VAL A CA 1
ATOM 877 C C . VAL A 1 110 ? -6.268 2.931 -1.524 1.00 88.06 110 VAL A C 1
ATOM 879 O O . VAL A 1 110 ? -7.108 3.009 -0.631 1.00 88.06 110 VAL A O 1
ATOM 882 N N . LEU A 1 111 ? -6.313 1.955 -2.436 1.00 89.00 111 LEU A N 1
ATOM 883 C CA . LEU A 1 111 ? -7.346 0.911 -2.408 1.00 89.00 111 LEU A CA 1
ATOM 884 C C . LEU A 1 111 ? -7.227 0.021 -1.166 1.00 89.00 111 LEU A C 1
ATOM 886 O O . LEU A 1 111 ? -8.243 -0.366 -0.579 1.00 89.00 111 LEU A O 1
ATOM 890 N N . ASP A 1 112 ? -6.000 -0.299 -0.763 1.00 86.56 112 ASP A N 1
ATOM 891 C CA . ASP A 1 112 ? -5.737 -1.103 0.424 1.00 86.56 112 ASP A CA 1
ATOM 892 C C . ASP A 1 112 ? -6.080 -0.321 1.707 1.00 86.56 112 ASP A C 1
ATOM 894 O O . ASP A 1 112 ? -6.741 -0.870 2.595 1.00 86.56 112 ASP A O 1
ATOM 898 N N . GLU A 1 113 ? -5.762 0.975 1.772 1.00 87.94 113 GLU A N 1
ATOM 899 C CA . GLU A 1 113 ? -6.185 1.882 2.849 1.00 87.94 113 GLU A CA 1
ATOM 900 C C . GLU A 1 113 ? -7.714 1.989 2.951 1.00 87.94 113 GLU A C 1
ATOM 902 O O . GLU A 1 113 ? -8.281 1.865 4.042 1.00 87.94 113 GLU A O 1
ATOM 907 N N . GLU A 1 114 ? -8.416 2.172 1.829 1.00 90.38 114 GLU A N 1
ATOM 908 C CA . GLU A 1 114 ? -9.881 2.232 1.797 1.00 90.38 114 GLU A CA 1
ATOM 909 C C . GLU A 1 114 ? -10.512 0.929 2.291 1.00 90.38 114 GLU A C 1
ATOM 911 O O . GLU A 1 114 ? -11.504 0.946 3.031 1.00 90.38 114 GLU A O 1
ATOM 916 N N . LYS A 1 115 ? -9.938 -0.214 1.903 1.00 90.56 115 LYS A N 1
ATOM 917 C CA . LYS A 1 115 ? -10.398 -1.530 2.344 1.00 90.56 115 LYS A CA 1
ATOM 918 C C . LYS A 1 115 ? -10.218 -1.696 3.852 1.00 90.56 115 LYS A C 1
ATOM 920 O O . LYS A 1 115 ? -11.184 -2.051 4.527 1.00 90.56 115 LYS A O 1
ATOM 925 N N . GLN A 1 116 ? -9.035 -1.386 4.385 1.00 90.50 116 GLN A N 1
ATOM 926 C CA . GLN A 1 116 ? -8.773 -1.444 5.828 1.00 90.50 116 GLN A CA 1
ATOM 927 C C . GLN A 1 116 ? -9.687 -0.493 6.607 1.00 90.50 116 GLN A C 1
ATOM 929 O O . GLN A 1 116 ? -10.241 -0.861 7.643 1.00 90.50 116 GLN A O 1
ATOM 934 N N . THR A 1 117 ? -9.907 0.711 6.078 1.00 90.50 117 THR A N 1
ATOM 935 C CA . THR A 1 117 ? -10.794 1.714 6.676 1.00 90.50 117 THR A CA 1
ATOM 936 C C . THR A 1 117 ? -12.236 1.219 6.724 1.00 90.50 117 THR A C 1
ATOM 938 O O . THR A 1 117 ? -12.892 1.305 7.763 1.00 90.50 117 THR A O 1
ATOM 941 N N . ARG A 1 118 ? -12.731 0.635 5.626 1.00 92.19 118 ARG A N 1
ATOM 942 C CA . ARG A 1 118 ? -14.080 0.059 5.555 1.00 92.19 118 ARG A CA 1
ATOM 943 C C . ARG A 1 118 ? -14.254 -1.102 6.530 1.00 92.19 118 ARG A C 1
ATOM 945 O O . ARG A 1 118 ? -15.287 -1.179 7.191 1.00 92.19 118 ARG A O 1
ATOM 952 N N . GLU A 1 119 ? -13.269 -1.991 6.618 1.00 91.69 119 GLU A N 1
ATOM 953 C CA . GLU A 1 119 ? -13.292 -3.125 7.546 1.00 91.69 119 GLU A CA 1
ATOM 954 C C . GLU A 1 119 ? -13.300 -2.655 9.006 1.00 91.69 119 GLU A C 1
ATOM 956 O O . GLU A 1 119 ? -14.119 -3.131 9.795 1.00 91.69 119 GLU A O 1
ATOM 961 N N . ALA A 1 120 ? -12.471 -1.668 9.353 1.00 91.94 120 ALA A N 1
ATOM 962 C CA . ALA A 1 120 ? -12.443 -1.109 10.699 1.00 91.94 120 ALA A CA 1
ATOM 963 C C . ALA A 1 120 ? -13.733 -0.355 11.046 1.00 91.94 120 ALA A C 1
ATOM 965 O O . ALA A 1 120 ? -14.231 -0.500 12.153 1.00 91.94 120 ALA A O 1
ATOM 966 N N . TYR A 1 121 ? -14.318 0.414 10.122 1.00 93.69 121 TYR A N 1
ATOM 967 C CA . TYR A 1 121 ? -15.597 1.099 10.361 1.00 93.69 121 TYR A CA 1
ATOM 968 C C . TYR A 1 121 ? -16.773 0.130 10.487 1.00 93.69 121 TYR A C 1
ATOM 970 O O . TYR A 1 121 ? -17.738 0.431 11.189 1.00 93.69 121 TYR A O 1
ATOM 978 N N . ALA A 1 122 ? -16.699 -1.032 9.833 1.00 92.44 122 ALA A N 1
ATOM 979 C CA . ALA A 1 122 ? -17.694 -2.084 9.990 1.00 92.44 122 ALA A CA 1
ATOM 980 C C . ALA A 1 122 ? -17.622 -2.745 11.378 1.00 92.44 122 ALA A C 1
ATOM 982 O O . ALA A 1 122 ? -18.668 -3.047 11.951 1.00 92.44 122 ALA A O 1
ATOM 983 N N . SER A 1 123 ? -16.421 -2.959 11.933 1.00 92.81 123 SER A N 1
ATOM 984 C CA . SER A 1 123 ? -16.262 -3.547 13.274 1.00 92.81 123 SER A CA 1
ATOM 985 C C . SER A 1 123 ? -16.344 -2.526 14.415 1.00 92.81 123 SER A C 1
ATOM 987 O O . SER A 1 123 ? -16.837 -2.856 15.492 1.00 92.81 123 SER A O 1
ATOM 989 N N . HIS A 1 124 ? -15.914 -1.290 14.167 1.00 92.44 124 HIS A N 1
ATOM 990 C CA . HIS A 1 124 ? -15.871 -0.173 15.110 1.00 92.44 124 HIS A CA 1
ATOM 991 C C . HIS A 1 124 ? -16.625 1.032 14.532 1.00 92.44 124 HIS A C 1
ATOM 993 O O . HIS A 1 124 ? -16.016 1.984 14.036 1.00 92.44 124 HIS A O 1
ATOM 999 N N . PRO A 1 125 ? -17.966 1.046 14.590 1.00 92.50 125 PRO A N 1
ATOM 1000 C CA . PRO A 1 125 ? -18.743 2.200 14.144 1.00 92.50 125 PRO A CA 1
ATOM 1001 C C . PRO A 1 125 ? -18.434 3.471 14.953 1.00 92.50 125 PRO A C 1
ATOM 1003 O O . PRO A 1 125 ? -18.711 4.568 14.476 1.00 92.50 125 PRO A O 1
ATOM 1006 N N . GLU A 1 126 ? -17.857 3.344 16.149 1.00 91.88 126 GLU A N 1
ATOM 1007 C CA . GLU A 1 126 ? -17.436 4.456 17.004 1.00 91.88 126 GLU A CA 1
ATOM 1008 C C . GLU A 1 126 ? -16.283 5.299 16.444 1.00 91.88 126 GLU A C 1
ATOM 1010 O O . GLU A 1 126 ? -16.168 6.470 16.780 1.00 91.88 126 GLU A O 1
ATOM 1015 N N . ILE A 1 127 ? -15.440 4.766 15.559 1.00 93.19 127 ILE A N 1
ATOM 1016 C CA . ILE A 1 127 ? -14.339 5.551 14.972 1.00 93.19 127 ILE A CA 1
ATOM 1017 C C . ILE A 1 127 ? -14.726 6.243 13.661 1.00 93.19 127 ILE A C 1
ATOM 1019 O O . ILE A 1 127 ? -13.953 7.065 13.162 1.00 93.19 127 ILE A O 1
ATOM 1023 N N . ASN A 1 128 ? -15.900 5.921 13.108 1.00 93.12 128 ASN A N 1
ATOM 1024 C CA . ASN A 1 128 ? -16.392 6.461 11.845 1.00 93.12 128 ASN A CA 1
ATOM 1025 C C . ASN A 1 128 ? -17.051 7.839 12.061 1.00 93.12 128 ASN A C 1
ATOM 1027 O O . ASN A 1 128 ? -18.107 7.890 12.690 1.00 93.12 128 ASN A O 1
ATOM 1031 N N . PRO A 1 129 ? -16.514 8.939 11.499 1.00 91.62 129 PRO A N 1
ATOM 1032 C CA . PRO A 1 129 ? -17.071 10.286 11.671 1.00 91.62 129 PRO A CA 1
ATOM 1033 C C . PRO A 1 129 ? -18.508 10.461 11.169 1.00 91.62 129 PRO A C 1
ATOM 1035 O O . PRO A 1 129 ? -19.189 11.396 11.577 1.00 91.62 129 PRO A O 1
ATOM 1038 N N . SER A 1 130 ? -18.965 9.596 10.261 1.00 92.81 130 SER A N 1
ATOM 1039 C CA . SER A 1 130 ? -20.318 9.643 9.694 1.00 92.81 130 SER A CA 1
ATOM 1040 C C . SER A 1 130 ? -21.335 8.796 10.465 1.00 92.81 130 SER A C 1
ATOM 1042 O O . SER A 1 130 ? -22.513 8.798 10.122 1.00 92.81 130 SER A O 1
ATOM 1044 N N . SER A 1 131 ? -20.893 8.038 11.469 1.00 93.19 131 SER A N 1
ATOM 1045 C CA . SER A 1 131 ? -21.748 7.192 12.301 1.00 93.19 131 SER A CA 1
ATOM 1046 C C . SER A 1 131 ? -22.358 7.994 13.450 1.00 93.19 131 SER A C 1
ATOM 1048 O O . SER A 1 131 ? -21.691 8.824 14.060 1.00 93.19 131 SER A O 1
ATOM 1050 N N . GLU A 1 132 ? -23.600 7.686 13.826 1.00 91.88 132 GLU A N 1
ATOM 1051 C CA . GLU A 1 132 ? -24.243 8.265 15.019 1.00 91.88 132 GLU A CA 1
ATOM 1052 C C . GLU A 1 132 ? -23.511 7.907 16.322 1.00 91.88 132 GLU A C 1
ATOM 1054 O O . GLU A 1 132 ? -23.611 8.623 17.313 1.00 91.88 132 GLU A O 1
ATOM 1059 N N . LYS A 1 133 ? -22.758 6.799 16.327 1.00 91.56 133 LYS A N 1
ATOM 1060 C CA . LYS A 1 133 ? -22.002 6.315 17.493 1.00 91.56 133 LYS A CA 1
ATOM 1061 C C . LYS A 1 133 ? -20.586 6.886 17.570 1.00 91.56 133 LYS A C 1
ATOM 1063 O O . LYS A 1 133 ? -19.775 6.350 18.318 1.00 91.56 133 LYS A O 1
ATOM 1068 N N . PHE A 1 134 ? -20.272 7.901 16.766 1.00 94.56 134 PHE A N 1
ATOM 1069 C CA . PHE A 1 134 ? -18.922 8.434 16.657 1.00 94.56 134 PHE A CA 1
ATOM 1070 C C . PHE A 1 134 ? -18.393 8.971 17.991 1.00 94.56 134 PHE A C 1
ATOM 1072 O O . PHE A 1 134 ? -18.974 9.868 18.599 1.00 94.56 134 PHE A O 1
ATOM 1079 N N . ASP A 1 135 ? -17.234 8.461 18.390 1.00 92.75 135 ASP A N 1
ATOM 1080 C CA . ASP A 1 135 ? -16.444 8.936 19.510 1.00 92.75 135 ASP A CA 1
ATOM 1081 C C . ASP A 1 135 ? -15.143 9.562 18.984 1.00 92.75 135 ASP A C 1
ATOM 1083 O O . ASP A 1 135 ? -14.222 8.897 18.487 1.00 92.75 135 ASP A O 1
ATOM 1087 N N . ALA A 1 136 ? -15.063 10.887 19.111 1.00 91.50 136 ALA A N 1
ATOM 1088 C CA . ALA A 1 136 ? -13.919 11.668 18.666 1.00 91.50 136 ALA A CA 1
ATOM 1089 C C . ALA A 1 136 ? -12.626 11.328 19.425 1.00 91.50 136 ALA A C 1
ATOM 1091 O O . ALA A 1 136 ? -11.535 11.473 18.861 1.00 91.50 136 ALA A O 1
ATOM 1092 N N . GLU A 1 137 ? -12.717 10.890 20.682 1.00 91.62 137 GLU A N 1
ATOM 1093 C CA . GLU A 1 137 ? -11.559 10.520 21.490 1.00 91.62 137 GLU A CA 1
ATOM 1094 C C . GLU A 1 137 ? -10.976 9.187 21.019 1.00 91.62 137 GLU A C 1
ATOM 1096 O O . GLU A 1 137 ? -9.775 9.101 20.742 1.00 91.62 137 GLU A O 1
ATOM 1101 N N . VAL A 1 138 ? -11.829 8.174 20.838 1.00 92.12 138 VAL A N 1
ATOM 1102 C CA . VAL A 1 138 ? -11.412 6.859 20.325 1.00 92.12 138 VAL A CA 1
ATOM 1103 C C . VAL A 1 138 ? -10.848 6.996 18.910 1.00 92.12 138 VAL A C 1
ATOM 1105 O O . VAL A 1 138 ? -9.775 6.465 18.620 1.00 92.12 138 VAL A O 1
ATOM 1108 N N . SER A 1 139 ? -11.488 7.789 18.044 1.00 93.25 139 SER A N 1
ATOM 1109 C CA . SER A 1 139 ? -10.985 8.078 16.694 1.00 93.25 139 SER A CA 1
ATOM 1110 C C . SER A 1 139 ? -9.616 8.773 16.698 1.00 93.25 139 SER A C 1
ATOM 1112 O O . SER A 1 139 ? -8.761 8.482 15.856 1.00 93.25 139 SER A O 1
ATOM 1114 N N . ARG A 1 140 ? -9.374 9.701 17.634 1.00 94.00 140 ARG A N 1
ATOM 1115 C CA . ARG A 1 140 ? -8.080 10.392 17.760 1.00 94.00 140 ARG A CA 1
ATOM 1116 C C . ARG A 1 140 ? -6.984 9.444 18.238 1.00 94.00 140 ARG A C 1
ATOM 1118 O O . ARG A 1 140 ? -5.892 9.465 17.679 1.00 94.00 140 ARG A O 1
ATOM 1125 N N . ARG A 1 141 ? -7.277 8.604 19.233 1.00 92.62 141 ARG A N 1
ATOM 1126 C CA . ARG A 1 141 ? -6.329 7.611 19.762 1.00 92.62 141 ARG A CA 1
ATOM 1127 C C . ARG A 1 141 ? -5.989 6.541 18.740 1.00 92.62 141 ARG A C 1
ATOM 1129 O O . ARG A 1 141 ? -4.819 6.236 18.571 1.00 92.62 141 ARG A O 1
ATOM 1136 N N . THR A 1 142 ? -6.985 6.054 18.005 1.00 93.56 142 THR A N 1
ATOM 1137 C CA . THR A 1 142 ? -6.785 5.093 16.910 1.00 93.56 142 THR A CA 1
ATOM 1138 C C . THR A 1 142 ? -5.801 5.646 15.878 1.00 93.56 142 THR A C 1
ATOM 1140 O O . THR A 1 142 ? -4.845 4.976 15.508 1.00 93.56 142 THR A O 1
ATOM 1143 N N . ARG A 1 143 ? -5.978 6.910 15.465 1.00 92.19 143 ARG A N 1
ATOM 1144 C CA . ARG A 1 143 ? -5.050 7.590 14.545 1.00 92.19 143 ARG A CA 1
ATOM 1145 C C . ARG A 1 143 ? -3.655 7.784 15.138 1.00 92.19 143 ARG A C 1
ATOM 1147 O O . ARG A 1 143 ? -2.675 7.653 14.413 1.00 92.19 143 ARG A O 1
ATOM 1154 N N . ALA A 1 144 ? -3.565 8.096 16.429 1.00 93.44 144 ALA A N 1
ATOM 1155 C CA . ALA A 1 144 ? -2.285 8.237 17.114 1.00 93.44 144 ALA A CA 1
ATOM 1156 C C . ALA A 1 144 ? -1.525 6.903 17.176 1.00 93.44 144 ALA A C 1
ATOM 1158 O O . ALA A 1 144 ? -0.350 6.886 16.837 1.00 93.44 144 ALA A O 1
ATOM 1159 N N . LEU A 1 145 ? -2.197 5.802 17.530 1.00 93.06 145 LEU A N 1
ATOM 1160 C CA . LEU A 1 145 ? -1.608 4.457 17.559 1.00 93.06 145 LEU A CA 1
ATOM 1161 C C . LEU A 1 145 ? -1.193 3.983 16.168 1.00 93.06 145 LEU A C 1
ATOM 1163 O O . LEU A 1 145 ? -0.110 3.432 16.007 1.00 93.06 145 LEU A O 1
ATOM 1167 N N . LEU A 1 146 ? -2.014 4.250 15.148 1.00 92.50 146 LEU A N 1
ATOM 1168 C CA . LEU A 1 146 ? -1.655 3.941 13.767 1.00 92.50 146 LEU A CA 1
ATOM 1169 C C . LEU A 1 146 ? -0.344 4.641 13.382 1.00 92.50 146 LEU A C 1
ATOM 1171 O O . LEU A 1 146 ? 0.597 3.986 12.941 1.00 92.50 146 LEU A O 1
ATOM 1175 N N . LEU A 1 147 ? -0.256 5.956 13.607 1.00 93.44 147 LEU A N 1
ATOM 1176 C CA . LEU A 1 147 ? 0.934 6.743 13.279 1.00 93.44 147 LEU A CA 1
ATOM 1177 C C . LEU A 1 147 ? 2.151 6.335 14.118 1.00 93.44 147 LEU A C 1
ATOM 1179 O O . LEU A 1 147 ? 3.259 6.265 13.591 1.00 93.44 147 LEU A O 1
ATOM 1183 N N . ASP A 1 148 ? 1.952 6.028 15.396 1.00 93.38 148 ASP A N 1
ATOM 1184 C CA . ASP A 1 148 ? 3.017 5.537 16.266 1.00 93.38 148 ASP A CA 1
ATOM 1185 C C . ASP A 1 148 ? 3.550 4.181 15.785 1.00 93.38 148 ASP A C 1
ATOM 1187 O O . ASP A 1 148 ? 4.758 4.011 15.665 1.00 93.38 148 ASP A O 1
ATOM 1191 N N . SER A 1 149 ? 2.676 3.264 15.359 1.00 93.31 149 SER A N 1
ATOM 1192 C CA . SER A 1 149 ? 3.092 1.974 14.789 1.00 93.31 149 SER A CA 1
ATOM 1193 C C . SER A 1 149 ? 3.876 2.107 13.478 1.00 93.31 149 SER A C 1
ATOM 1195 O O . SER A 1 149 ? 4.720 1.266 13.167 1.00 93.31 149 SER A O 1
ATOM 1197 N N . MET A 1 150 ? 3.643 3.183 12.718 1.00 90.44 150 MET A N 1
ATOM 1198 C CA . MET A 1 150 ? 4.415 3.494 11.513 1.00 90.44 150 MET A CA 1
ATOM 1199 C C . MET A 1 150 ? 5.810 4.032 11.838 1.00 90.44 150 MET A C 1
ATOM 1201 O O . MET A 1 150 ? 6.755 3.741 11.106 1.00 90.44 150 MET A O 1
ATOM 1205 N N . MET A 1 151 ? 5.941 4.824 12.905 1.00 93.25 151 MET A N 1
ATOM 1206 C CA . MET A 1 151 ? 7.214 5.428 13.317 1.00 93.25 151 MET A CA 1
ATOM 1207 C C . MET A 1 151 ? 8.066 4.468 14.159 1.00 93.25 151 MET A C 1
ATOM 1209 O O . MET A 1 151 ? 9.289 4.458 14.025 1.00 93.25 151 MET A O 1
ATOM 1213 N N . ASN A 1 152 ? 7.422 3.640 14.982 1.00 93.31 152 ASN A N 1
ATOM 1214 C CA . ASN A 1 152 ? 8.038 2.762 15.974 1.00 93.31 152 ASN A CA 1
ATOM 1215 C C . ASN A 1 152 ? 7.557 1.305 15.819 1.00 93.31 152 ASN A C 1
ATOM 1217 O O . ASN A 1 152 ? 6.987 0.735 16.747 1.00 93.31 152 ASN A O 1
ATOM 1221 N N . PRO A 1 153 ? 7.799 0.633 14.678 1.00 90.31 153 PRO A N 1
ATOM 1222 C CA . PRO A 1 153 ? 7.273 -0.715 14.438 1.00 90.31 153 PRO A CA 1
ATOM 1223 C C . PRO A 1 153 ? 7.807 -1.768 15.423 1.00 90.31 153 PRO A C 1
ATOM 1225 O O . PRO A 1 153 ? 7.193 -2.819 15.585 1.00 90.31 153 PRO A O 1
ATOM 1228 N N . GLN A 1 154 ? 8.938 -1.513 16.092 1.00 91.75 154 GLN A N 1
ATOM 1229 C CA . GLN A 1 154 ? 9.523 -2.444 17.065 1.00 91.75 154 GLN A CA 1
ATOM 1230 C C . GLN A 1 154 ? 8.622 -2.663 18.286 1.00 91.75 154 GLN A C 1
ATOM 1232 O O . GLN A 1 154 ? 8.544 -3.787 18.780 1.00 91.75 154 GLN A O 1
ATOM 1237 N N . ASP A 1 155 ? 7.894 -1.630 18.713 1.00 89.50 155 ASP A N 1
ATOM 1238 C CA . ASP A 1 155 ? 7.001 -1.700 19.875 1.00 89.50 155 ASP A CA 1
ATOM 1239 C C . ASP A 1 155 ? 5.725 -2.508 19.578 1.00 89.50 155 ASP A C 1
ATOM 1241 O O . ASP A 1 155 ? 5.053 -2.985 20.491 1.00 89.50 155 ASP A O 1
ATOM 1245 N N . TYR A 1 156 ? 5.442 -2.740 18.292 1.00 89.31 156 TYR A N 1
ATOM 1246 C CA . TYR A 1 156 ? 4.244 -3.412 17.784 1.00 89.31 156 TYR A CA 1
ATOM 1247 C C . TYR A 1 156 ? 4.569 -4.729 17.055 1.00 89.31 156 TYR A C 1
ATOM 1249 O O . TYR A 1 156 ? 3.862 -5.154 16.144 1.00 89.31 156 TYR A O 1
ATOM 1257 N N . GLY A 1 157 ? 5.659 -5.400 17.445 1.00 85.12 157 GLY A N 1
ATOM 1258 C CA . GLY A 1 157 ? 6.013 -6.728 16.921 1.00 85.12 157 GLY A CA 1
ATOM 1259 C C . GLY A 1 157 ? 6.722 -6.720 15.561 1.00 85.12 157 GLY A C 1
ATOM 1260 O O . GLY A 1 157 ? 6.785 -7.750 14.894 1.00 85.12 157 GLY A O 1
ATOM 1261 N N . GLY A 1 158 ? 7.277 -5.578 15.150 1.00 84.69 158 GLY A N 1
ATOM 1262 C CA . GLY A 1 158 ? 8.022 -5.413 13.899 1.00 84.69 158 GLY A CA 1
ATOM 1263 C C . GLY A 1 158 ? 7.151 -5.104 12.680 1.00 84.69 158 GLY A C 1
ATOM 1264 O O . GLY A 1 158 ? 7.680 -4.993 11.574 1.00 84.69 158 GLY A O 1
ATOM 1265 N N . THR A 1 159 ? 5.839 -4.945 12.863 1.00 84.44 159 THR A N 1
ATOM 1266 C CA . THR A 1 159 ? 4.873 -4.663 11.795 1.00 84.44 159 THR A CA 1
ATOM 1267 C C . THR A 1 159 ? 3.997 -3.469 12.145 1.00 84.44 159 THR A C 1
ATOM 1269 O O . THR A 1 159 ? 3.681 -3.247 13.310 1.00 84.44 159 THR A O 1
ATOM 1272 N N . GLN A 1 160 ? 3.580 -2.714 11.129 1.00 87.69 160 GLN A N 1
ATOM 1273 C CA . GLN A 1 160 ? 2.603 -1.639 11.301 1.00 87.69 160 GLN A CA 1
ATOM 1274 C C . GLN A 1 160 ? 1.248 -2.239 11.685 1.00 87.69 160 GLN A C 1
ATOM 1276 O O . GLN A 1 160 ? 0.842 -3.262 11.125 1.00 87.69 160 GLN A O 1
ATOM 1281 N N . LEU A 1 161 ? 0.555 -1.611 12.634 1.00 88.38 161 LEU A N 1
ATOM 1282 C CA . LEU A 1 161 ? -0.777 -2.048 13.036 1.00 88.38 161 LEU A CA 1
ATOM 1283 C C . LEU A 1 161 ? -1.765 -1.807 11.893 1.00 88.38 161 LEU A C 1
ATOM 1285 O O . LEU A 1 161 ? -1.738 -0.757 11.248 1.00 88.38 161 LEU A O 1
ATOM 1289 N N . SER A 1 162 ? -2.682 -2.751 11.671 1.00 90.31 162 SER A N 1
ATOM 1290 C CA . SER A 1 162 ? -3.820 -2.484 10.793 1.00 90.31 162 SER A CA 1
ATOM 1291 C C . SER A 1 162 ? -4.763 -1.481 11.459 1.00 90.31 162 SER A C 1
ATOM 1293 O O . SER A 1 162 ? -4.842 -1.389 12.687 1.00 90.31 162 SER A O 1
ATOM 1295 N N . PHE A 1 163 ? -5.530 -0.735 10.662 1.00 91.88 163 PHE A N 1
ATOM 1296 C CA . PHE A 1 163 ? -6.452 0.267 11.204 1.00 91.88 163 PHE A CA 1
ATOM 1297 C C . PHE A 1 163 ? -7.510 -0.329 12.150 1.00 91.88 163 PHE A C 1
ATOM 1299 O O . PHE A 1 163 ? -7.947 0.327 13.096 1.00 91.88 163 PHE A O 1
ATOM 1306 N N . LYS A 1 164 ? -7.877 -1.598 11.941 1.00 92.81 164 LYS A N 1
ATOM 1307 C CA . LYS A 1 164 ? -8.754 -2.346 12.843 1.00 92.81 164 LYS A CA 1
ATOM 1308 C C . LYS A 1 164 ? -8.062 -2.674 14.167 1.00 92.81 164 LYS A C 1
ATOM 1310 O O . LYS A 1 164 ? -8.637 -2.414 15.219 1.00 92.81 164 LYS A O 1
ATOM 1315 N N . ASP A 1 165 ? -6.834 -3.183 14.122 1.00 91.75 165 ASP A N 1
ATOM 1316 C CA . ASP A 1 165 ? -6.091 -3.548 15.335 1.00 91.75 165 ASP A CA 1
ATOM 1317 C C . ASP A 1 165 ? -5.791 -2.308 16.191 1.00 91.75 165 ASP A C 1
ATOM 1319 O O . ASP A 1 165 ? -5.976 -2.323 17.409 1.00 91.75 165 ASP A O 1
ATOM 1323 N N . ALA A 1 166 ? -5.434 -1.193 15.546 1.00 92.69 166 ALA A N 1
ATOM 1324 C CA . ALA A 1 166 ? -5.263 0.095 16.214 1.00 92.69 166 ALA A CA 1
ATOM 1325 C C . ALA A 1 166 ? -6.565 0.578 16.884 1.00 92.69 166 ALA A C 1
ATOM 1327 O O . ALA A 1 166 ? -6.526 1.164 17.969 1.00 92.69 166 ALA A O 1
ATOM 1328 N N . ALA A 1 167 ? -7.726 0.328 16.266 1.00 91.25 167 ALA A N 1
ATOM 1329 C CA . ALA A 1 167 ? -9.027 0.679 16.837 1.00 91.25 167 ALA A CA 1
ATOM 1330 C C . ALA A 1 167 ? -9.374 -0.200 18.049 1.00 91.25 167 ALA A C 1
ATOM 1332 O O . ALA A 1 167 ? -9.846 0.307 19.073 1.00 91.25 167 ALA A O 1
ATOM 1333 N N . ASP A 1 168 ? -9.086 -1.500 17.963 1.00 91.56 168 ASP A N 1
ATOM 1334 C CA . ASP A 1 168 ? -9.242 -2.451 19.063 1.00 91.56 168 ASP A CA 1
ATOM 1335 C C . ASP A 1 168 ? -8.375 -2.063 20.273 1.00 91.56 168 ASP A C 1
ATOM 1337 O O . ASP A 1 168 ? -8.847 -2.072 21.416 1.00 91.56 168 ASP A O 1
ATOM 1341 N N . GLU A 1 169 ? -7.118 -1.673 20.051 1.00 90.06 169 GLU A N 1
ATOM 1342 C CA . GLU A 1 169 ? -6.229 -1.198 21.116 1.00 90.06 169 GLU A CA 1
ATOM 1343 C C . GLU A 1 169 ? -6.669 0.141 21.707 1.00 90.06 169 GLU A C 1
ATOM 1345 O O . GLU A 1 169 ? -6.735 0.281 22.934 1.00 90.06 169 GLU A O 1
ATOM 1350 N N . ALA A 1 170 ? -7.049 1.104 20.863 1.00 91.00 170 ALA A N 1
ATOM 1351 C CA . ALA A 1 170 ? -7.555 2.393 21.321 1.00 91.00 170 ALA A CA 1
ATOM 1352 C C . ALA A 1 170 ? -8.774 2.213 22.237 1.00 91.00 170 ALA A C 1
ATOM 1354 O O . ALA A 1 170 ? -8.854 2.822 23.306 1.00 91.00 170 ALA A O 1
ATOM 1355 N N . LYS A 1 171 ? -9.697 1.318 21.872 1.00 87.75 171 LYS A N 1
ATOM 1356 C CA . LYS A 1 171 ? -10.892 1.020 22.668 1.00 87.75 171 LYS A CA 1
ATOM 1357 C C . LYS A 1 171 ? -10.556 0.383 24.017 1.00 87.75 171 LYS A C 1
ATOM 1359 O O . LYS A 1 171 ? -11.158 0.743 25.036 1.00 87.75 171 LYS A O 1
ATOM 1364 N N . LYS A 1 172 ? -9.575 -0.525 24.063 1.00 87.06 172 LYS A N 1
ATOM 1365 C CA . LYS A 1 172 ? -9.075 -1.106 25.324 1.00 87.06 172 LYS A CA 1
ATOM 1366 C C . LYS A 1 172 ? -8.499 -0.027 26.244 1.00 87.06 172 LYS A C 1
ATOM 1368 O O . LYS A 1 172 ? -8.804 -0.015 27.433 1.00 87.06 172 LYS A O 1
ATOM 1373 N N . GLN A 1 173 ? -7.729 0.917 25.703 1.00 82.81 173 GLN A N 1
ATOM 1374 C CA . GLN A 1 173 ? -7.138 1.998 26.496 1.00 82.81 173 GLN A CA 1
ATOM 1375 C C . GLN A 1 173 ? -8.184 2.991 27.019 1.00 82.81 173 GLN A C 1
ATOM 1377 O O . GLN A 1 173 ? -8.118 3.400 28.179 1.00 82.81 173 GLN A O 1
ATOM 1382 N N . THR A 1 174 ? -9.165 3.372 26.197 1.00 79.31 174 THR A N 1
ATOM 1383 C CA . THR A 1 174 ? -10.219 4.315 26.609 1.00 79.31 174 THR A CA 1
ATOM 1384 C C . THR A 1 174 ? -11.150 3.699 27.655 1.00 79.31 174 THR A C 1
ATOM 1386 O O . THR A 1 174 ? -11.431 4.328 28.673 1.00 79.31 174 THR A O 1
ATOM 1389 N N . SER A 1 175 ? -11.550 2.434 27.484 1.00 73.56 175 SER A N 1
ATOM 1390 C CA . SER A 1 175 ? -12.354 1.721 28.492 1.00 73.56 175 SER A CA 1
ATOM 1391 C C . SER A 1 175 ? -11.591 1.457 29.797 1.00 73.56 175 SER A C 1
ATOM 1393 O O . SER A 1 175 ? -12.176 1.539 30.877 1.00 73.56 175 SER A O 1
ATOM 1395 N N . GLY A 1 176 ? -10.282 1.192 29.728 1.00 65.81 176 GLY A N 1
ATOM 1396 C CA . GLY A 1 176 ? -9.430 1.049 30.910 1.00 65.81 176 GLY A CA 1
ATOM 1397 C C . GLY A 1 176 ? -9.257 2.357 31.687 1.00 65.81 176 GLY A C 1
ATOM 1398 O O . GLY A 1 176 ? -9.322 2.360 32.914 1.00 65.81 176 GLY A O 1
ATOM 1399 N N . GLN A 1 177 ? -9.096 3.487 30.995 1.00 60.47 177 GLN A N 1
ATOM 1400 C CA . GLN A 1 177 ? -8.958 4.789 31.651 1.00 60.47 177 GLN A CA 1
ATOM 1401 C C . GLN A 1 177 ? -10.251 5.281 32.302 1.00 60.47 177 GLN A C 1
ATOM 1403 O O . GLN A 1 177 ? -10.174 5.875 33.375 1.00 60.47 177 GLN A O 1
ATOM 1408 N N . ALA A 1 178 ? -11.417 4.998 31.713 1.00 59.69 178 ALA A N 1
ATOM 1409 C CA . ALA A 1 178 ? -12.701 5.302 32.343 1.00 59.69 178 ALA A CA 1
ATOM 1410 C C . ALA A 1 178 ? -12.847 4.589 33.700 1.00 59.69 178 ALA A C 1
ATOM 1412 O O . ALA A 1 178 ? -13.186 5.229 34.691 1.00 59.69 178 ALA A O 1
ATOM 1413 N N . LYS A 1 179 ? -12.468 3.304 33.778 1.00 59.72 179 LYS A N 1
ATOM 1414 C CA . LYS A 1 179 ? -12.489 2.531 35.034 1.00 59.72 179 LYS A CA 1
ATOM 1415 C C . LYS A 1 179 ? -11.526 3.075 36.090 1.00 59.72 179 LYS A C 1
ATOM 1417 O O . LYS A 1 179 ? -11.900 3.223 37.245 1.00 59.72 179 LYS A O 1
ATOM 1422 N N . VAL A 1 180 ? -10.300 3.426 35.696 1.00 60.97 180 VAL A N 1
ATOM 1423 C CA . VAL A 1 180 ? -9.303 3.985 36.628 1.00 60.97 180 VAL A CA 1
ATOM 1424 C C . VAL A 1 180 ? -9.715 5.372 37.130 1.00 60.97 180 VAL A C 1
ATOM 1426 O O . VAL A 1 180 ? -9.411 5.734 38.267 1.00 60.97 180 VAL A O 1
ATOM 1429 N N . LEU A 1 181 ? -10.384 6.171 36.294 1.00 59.97 181 LEU A N 1
ATOM 1430 C CA . LEU A 1 181 ? -10.890 7.474 36.710 1.00 59.97 181 LEU A CA 1
ATOM 1431 C C . LEU A 1 181 ? -12.071 7.320 37.676 1.00 59.97 181 LEU A C 1
ATOM 1433 O O . LEU A 1 181 ? -12.067 7.995 38.700 1.00 59.97 181 LEU A O 1
ATOM 1437 N N . GLU A 1 182 ? -13.005 6.400 37.406 1.00 59.94 182 GLU A N 1
ATOM 1438 C CA . GLU A 1 182 ? -14.118 6.081 38.311 1.00 59.94 182 GLU A CA 1
ATOM 1439 C C . GLU A 1 182 ? -13.626 5.602 39.681 1.00 59.94 182 GLU A C 1
ATOM 1441 O O . GLU A 1 182 ? -14.026 6.178 40.693 1.00 59.94 182 GLU A O 1
ATOM 1446 N N . GLU A 1 183 ? -12.692 4.647 39.732 1.00 60.94 183 GLU A N 1
ATOM 1447 C CA . GLU A 1 183 ? -12.110 4.151 40.989 1.00 60.94 183 GLU A CA 1
ATOM 1448 C C . GLU A 1 183 ? -11.402 5.263 41.775 1.00 60.94 183 GLU A C 1
ATOM 1450 O O . GLU A 1 183 ? -11.571 5.386 42.990 1.00 60.94 183 GLU A O 1
ATOM 1455 N N . LYS A 1 184 ? -10.648 6.135 41.093 1.00 60.59 184 LYS A N 1
ATOM 1456 C CA . LYS A 1 184 ? -10.006 7.287 41.744 1.00 60.59 184 LYS A CA 1
ATOM 1457 C C . LYS A 1 184 ? -11.027 8.302 42.243 1.00 60.59 184 LYS A C 1
ATOM 1459 O O . LYS A 1 184 ? -10.844 8.859 43.322 1.00 60.59 184 LYS A O 1
ATOM 1464 N N . THR A 1 185 ? -12.100 8.558 41.497 1.00 61.31 185 THR A N 1
ATOM 1465 C CA . THR A 1 185 ? -13.161 9.462 41.956 1.00 61.31 185 THR A CA 1
ATOM 1466 C C . THR A 1 185 ? -13.960 8.877 43.115 1.00 61.31 185 THR A C 1
ATOM 1468 O O . THR A 1 185 ? -14.249 9.616 44.050 1.00 61.31 185 THR A O 1
ATOM 1471 N N . GLN A 1 186 ? -14.239 7.572 43.123 1.00 63.59 186 GLN A N 1
ATOM 1472 C CA . GLN A 1 186 ? -14.892 6.891 44.244 1.00 63.59 186 GLN A CA 1
ATOM 1473 C C . GLN A 1 186 ? -14.017 6.929 45.495 1.00 63.59 186 GLN A C 1
ATOM 1475 O O . GLN A 1 186 ? -14.504 7.340 46.540 1.00 63.59 186 GLN A O 1
ATOM 1480 N N . GLN A 1 187 ? -12.711 6.666 45.389 1.00 59.66 187 GLN A N 1
ATOM 1481 C CA . GLN A 1 187 ? -11.800 6.821 46.531 1.00 59.66 187 GLN A CA 1
ATOM 1482 C C . GLN A 1 187 ? -11.734 8.263 47.052 1.00 59.66 187 GLN A C 1
ATOM 1484 O O . GLN A 1 187 ? -11.651 8.480 48.260 1.00 59.66 187 GLN A O 1
ATOM 1489 N N . VAL A 1 188 ? -11.780 9.272 46.174 1.00 62.28 188 VAL A N 1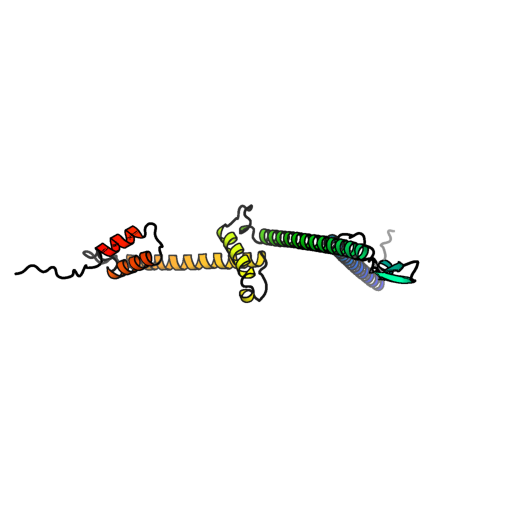
ATOM 1490 C CA . VAL A 1 188 ? -11.809 10.688 46.588 1.00 62.28 188 VAL A CA 1
ATOM 1491 C C . VAL A 1 188 ? -13.142 11.059 47.249 1.00 62.28 188 VAL A C 1
ATOM 1493 O O . VAL A 1 188 ? -13.158 11.887 48.158 1.00 62.28 188 VAL A O 1
ATOM 1496 N N . ILE A 1 189 ? -14.256 10.466 46.820 1.00 61.88 189 ILE A N 1
ATOM 1497 C CA . ILE A 1 189 ? -15.571 10.690 47.429 1.00 61.88 189 ILE A CA 1
ATOM 1498 C C . ILE A 1 189 ? -15.658 9.967 48.777 1.00 61.88 189 ILE A C 1
ATOM 1500 O O . ILE A 1 189 ? -15.968 10.618 49.766 1.00 61.88 189 ILE A O 1
ATOM 1504 N N . GLU A 1 190 ? -15.272 8.693 48.868 1.00 64.62 190 GLU A N 1
ATOM 1505 C CA . GLU A 1 190 ? -15.248 7.925 50.122 1.00 64.62 190 GLU A CA 1
ATOM 1506 C C . GLU A 1 190 ? -14.298 8.536 51.162 1.00 64.62 190 GLU A C 1
ATOM 1508 O O . GLU A 1 190 ? -14.635 8.624 52.343 1.00 64.62 190 GLU A O 1
ATOM 1513 N N . SER A 1 191 ? -13.129 9.033 50.744 1.00 61.03 191 SER A N 1
ATOM 1514 C CA . SER A 1 191 ? -12.210 9.729 51.659 1.00 61.03 191 SER A CA 1
ATOM 1515 C C . SER A 1 191 ? -12.744 11.091 52.111 1.00 61.03 191 SER A C 1
ATOM 1517 O O . SER A 1 191 ? -12.535 11.477 53.264 1.00 61.03 191 SER A O 1
ATOM 1519 N N . LYS A 1 192 ? -13.486 11.812 51.259 1.00 60.56 192 LYS A N 1
ATOM 1520 C CA . LYS A 1 192 ? -14.212 13.022 51.674 1.00 60.56 192 LYS A CA 1
ATOM 1521 C C . LYS A 1 192 ? -15.376 12.702 52.607 1.00 60.56 192 LYS A C 1
ATOM 1523 O O . LYS A 1 192 ? -15.562 13.427 53.579 1.00 60.56 192 LYS A O 1
ATOM 1528 N N . GLU A 1 193 ? -16.112 11.624 52.364 1.00 59.00 193 GLU A N 1
ATOM 1529 C CA . GLU A 1 193 ? -17.210 11.181 53.223 1.00 59.00 193 GLU A CA 1
ATOM 1530 C C . GLU A 1 193 ? -16.700 10.744 54.603 1.00 59.00 193 GLU A C 1
ATOM 1532 O O . GLU A 1 193 ? -17.254 11.173 55.618 1.00 59.00 193 GLU A O 1
ATOM 1537 N N . GLN A 1 194 ? -15.579 10.016 54.673 1.00 57.38 194 GLN A N 1
ATOM 1538 C CA . GLN A 1 194 ? -14.893 9.704 55.934 1.00 57.38 194 GLN A CA 1
ATOM 1539 C C . GLN A 1 194 ? -14.391 10.959 56.660 1.00 57.38 194 GLN A C 1
ATOM 1541 O O . GLN A 1 194 ? -14.509 11.046 57.885 1.00 57.38 194 GLN A O 1
ATOM 1546 N N . ALA A 1 195 ? -13.880 11.956 55.932 1.00 55.16 195 ALA A N 1
ATOM 1547 C CA . ALA A 1 195 ? -13.483 13.233 56.523 1.00 55.16 195 ALA A CA 1
ATOM 1548 C C . ALA A 1 195 ? -14.689 14.014 57.077 1.00 55.16 195 ALA A C 1
ATOM 1550 O O . ALA A 1 195 ? -14.586 14.615 58.144 1.00 55.16 195 ALA A O 1
ATOM 1551 N N . THR A 1 196 ? -15.850 13.962 56.416 1.00 54.53 196 THR A N 1
ATOM 1552 C CA . THR A 1 196 ? -17.081 14.604 56.910 1.00 54.53 196 THR A CA 1
ATOM 1553 C C . THR A 1 196 ? -17.757 13.837 58.050 1.00 54.53 196 THR A C 1
ATOM 1555 O O . THR A 1 196 ? -18.273 14.467 58.972 1.00 54.53 196 THR A O 1
ATOM 1558 N N . ALA A 1 197 ? -17.692 12.501 58.058 1.00 52.75 197 ALA A N 1
ATOM 1559 C CA . ALA A 1 197 ? -18.185 11.665 59.156 1.00 52.75 197 ALA A CA 1
ATOM 1560 C C . ALA A 1 197 ? -17.310 11.791 60.417 1.00 52.75 197 ALA A C 1
ATOM 1562 O O . ALA A 1 197 ? -17.806 11.687 61.535 1.00 52.75 197 ALA A O 1
ATOM 1563 N N . SER A 1 198 ? -16.021 12.096 60.245 1.00 51.25 198 SER A N 1
ATOM 1564 C CA . SER A 1 198 ? -15.105 12.431 61.346 1.00 51.25 198 SER A CA 1
ATOM 1565 C C . SER A 1 198 ? -15.250 13.885 61.828 1.00 51.25 198 SER A C 1
ATOM 1567 O O . SER A 1 198 ? -14.732 14.237 62.886 1.00 51.25 198 SER A O 1
ATOM 1569 N N . ALA A 1 199 ? -15.958 14.739 61.079 1.00 46.59 199 ALA A N 1
ATOM 1570 C CA . ALA A 1 199 ? -16.121 16.168 61.364 1.00 46.59 199 ALA A CA 1
ATOM 1571 C C . ALA A 1 199 ? -17.426 16.518 62.106 1.00 46.59 199 ALA A C 1
ATOM 1573 O O . ALA A 1 199 ? -17.725 17.695 62.296 1.00 46.59 199 ALA A O 1
ATOM 1574 N N . THR A 1 200 ? -18.202 15.536 62.579 1.00 45.66 200 THR A N 1
ATOM 1575 C CA . THR A 1 200 ? -19.412 15.776 63.396 1.00 45.66 200 THR A CA 1
ATOM 1576 C C . THR A 1 200 ? -19.114 15.866 64.902 1.00 45.66 200 THR A C 1
ATOM 1578 O O . THR A 1 200 ? -19.924 15.450 65.727 1.00 45.66 200 THR A O 1
ATOM 1581 N N . GLY A 1 201 ? -17.944 16.392 65.285 1.00 45.16 201 GLY A N 1
ATOM 1582 C CA . GLY A 1 201 ? -17.513 16.385 66.687 1.00 45.16 201 GLY A CA 1
ATOM 1583 C C . GLY A 1 201 ? -16.442 17.390 67.109 1.00 45.16 201 GLY A C 1
ATOM 1584 O O . GLY A 1 201 ? -15.896 17.219 68.193 1.00 45.16 201 GLY A O 1
ATOM 1585 N N . VAL A 1 202 ? -16.127 18.427 66.323 1.00 39.88 202 VAL A N 1
ATOM 1586 C CA . VAL A 1 202 ? -15.217 19.493 66.790 1.00 39.88 202 VAL A CA 1
ATOM 1587 C C . VAL A 1 202 ? -15.803 20.863 66.473 1.00 39.88 202 VAL A C 1
ATOM 1589 O O . VAL A 1 202 ? -15.717 21.389 65.366 1.00 39.88 202 VAL A O 1
ATOM 1592 N N . SER A 1 203 ? -16.452 21.421 67.487 1.00 44.03 203 SER A N 1
ATOM 1593 C CA . SER A 1 203 ? -16.854 22.815 67.579 1.00 44.03 203 SER A CA 1
ATOM 1594 C C . SER A 1 203 ? -15.632 23.727 67.724 1.00 44.03 203 SER A C 1
ATOM 1596 O O . SER A 1 203 ? -14.855 23.541 68.656 1.00 44.03 203 SER A O 1
ATOM 1598 N N . GLY A 1 204 ? -15.562 24.763 66.884 1.00 47.59 204 GLY A N 1
ATOM 1599 C CA . GLY A 1 204 ? -14.862 26.020 67.172 1.00 47.59 204 GLY A CA 1
ATOM 1600 C C . GLY A 1 204 ? -13.366 26.062 66.841 1.00 47.59 204 GLY A C 1
ATOM 1601 O O . GLY A 1 204 ? -12.586 25.266 67.336 1.00 47.59 204 GLY A O 1
ATOM 1602 N N . GLU A 1 205 ? -12.985 27.069 66.047 1.00 41.31 205 GLU A N 1
ATOM 1603 C CA . GLU A 1 205 ? -11.613 27.592 65.895 1.00 41.31 205 GLU A CA 1
ATOM 1604 C C . GLU A 1 205 ? -10.571 26.737 65.148 1.00 41.31 205 GLU A C 1
ATOM 1606 O O . GLU A 1 205 ? -9.505 26.465 65.671 1.00 41.31 205 GLU A O 1
ATOM 1611 N N . THR A 1 206 ? -10.786 26.375 63.878 1.00 43.12 206 THR A N 1
ATOM 1612 C CA . THR A 1 206 ? -9.663 26.116 62.928 1.00 43.12 206 THR A CA 1
ATOM 1613 C C . THR A 1 206 ? -10.116 26.185 61.458 1.00 43.12 206 THR A C 1
ATOM 1615 O O . THR A 1 206 ? -9.747 25.375 60.617 1.00 43.12 206 THR A O 1
ATOM 1618 N N . ALA A 1 207 ? -10.923 27.186 61.094 1.00 41.12 207 ALA A N 1
ATOM 1619 C CA . ALA A 1 207 ? -11.373 27.383 59.706 1.00 41.12 207 ALA A CA 1
ATOM 1620 C C . ALA A 1 207 ? -10.429 28.256 58.843 1.00 41.12 207 ALA A C 1
ATOM 1622 O O . ALA A 1 207 ? -10.829 28.739 57.786 1.00 41.12 207 ALA A O 1
ATOM 1623 N N . GLN A 1 208 ? -9.175 28.473 59.255 1.00 45.72 208 GLN A N 1
ATOM 1624 C CA . GLN A 1 208 ? -8.185 29.217 58.463 1.00 45.72 208 GLN A CA 1
ATOM 1625 C C . GLN A 1 208 ? -6.788 28.595 58.553 1.00 45.72 208 GLN A C 1
ATOM 1627 O O . GLN A 1 208 ? -5.866 29.190 59.098 1.00 45.72 208 GLN A O 1
ATOM 1632 N N . GLN A 1 209 ? -6.602 27.399 57.991 1.00 41.62 209 GLN A N 1
ATOM 1633 C CA . GLN A 1 209 ? -5.252 26.929 57.659 1.00 41.62 209 GLN A CA 1
ATOM 1634 C C . GLN A 1 209 ? -5.255 25.887 56.532 1.00 41.62 209 GLN A C 1
ATOM 1636 O O . GLN A 1 209 ? -4.701 24.803 56.640 1.00 41.62 209 GLN A O 1
ATOM 1641 N N . ILE A 1 210 ? -5.876 26.241 55.405 1.00 44.47 210 ILE A N 1
ATOM 1642 C CA . ILE A 1 210 ? -5.517 25.675 54.093 1.00 44.47 210 ILE A CA 1
ATOM 1643 C C . ILE A 1 210 ? -5.052 26.839 53.208 1.00 44.47 210 ILE A C 1
ATOM 1645 O O . ILE A 1 210 ? -5.535 27.067 52.105 1.00 44.47 210 ILE A O 1
ATOM 1649 N N . SER A 1 211 ? -4.140 27.657 53.730 1.00 43.31 211 SER A N 1
ATOM 1650 C CA . SER A 1 211 ? -3.229 28.414 52.881 1.00 43.31 211 SER A CA 1
ATOM 1651 C C . SER A 1 211 ? -2.043 27.492 52.634 1.00 43.31 211 SER A C 1
ATOM 1653 O O . SER A 1 211 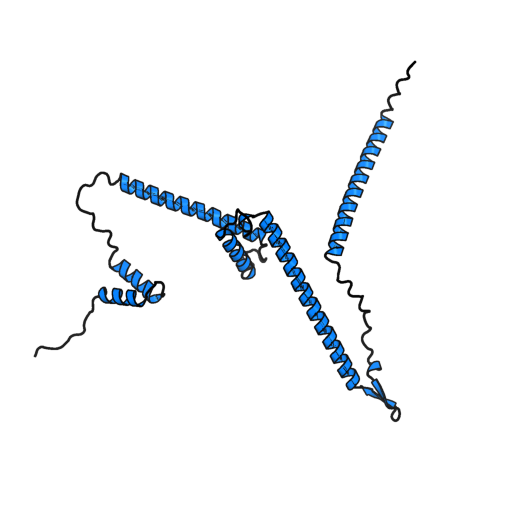? -1.342 27.105 53.569 1.00 43.31 211 SER A O 1
ATOM 1655 N N . GLY A 1 212 ? -1.870 27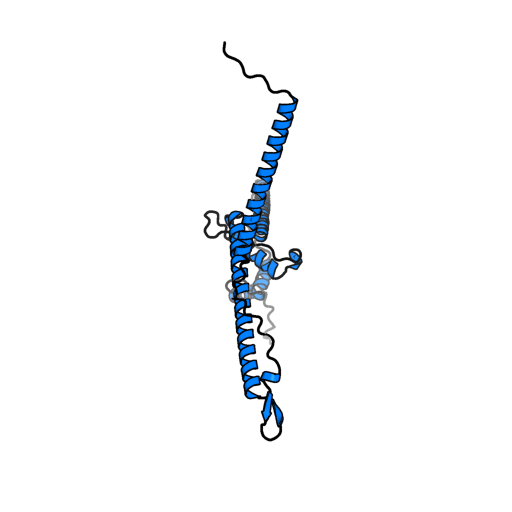.069 51.378 1.00 47.44 212 GLY A N 1
ATOM 1656 C CA . GLY A 1 212 ? -0.695 26.312 50.960 1.00 47.44 212 GLY A CA 1
ATOM 1657 C C . GLY A 1 212 ? 0.560 26.975 51.517 1.00 47.44 212 GLY A C 1
ATOM 1658 O O . GLY A 1 212 ? 0.685 28.203 51.491 1.00 47.44 212 GLY A O 1
ATOM 1659 N N . SER A 1 213 ? 1.448 26.165 52.088 1.00 51.22 213 SER A N 1
ATOM 1660 C CA . SER A 1 213 ? 2.736 26.608 52.610 1.00 51.22 213 SER A CA 1
ATOM 1661 C C . SER A 1 213 ? 3.377 27.605 51.638 1.00 51.22 213 SER A C 1
ATOM 1663 O O . SER A 1 213 ? 3.451 27.368 50.433 1.00 51.22 213 SER A O 1
ATOM 1665 N N . ARG A 1 214 ? 3.820 28.754 52.162 1.00 55.44 214 ARG A N 1
ATOM 1666 C CA . ARG A 1 214 ? 4.397 29.873 51.390 1.00 55.44 214 ARG A CA 1
ATOM 1667 C C . ARG A 1 214 ? 5.508 29.425 50.424 1.00 55.44 214 ARG A C 1
ATOM 1669 O O . ARG A 1 214 ? 5.715 30.053 49.389 1.00 55.44 214 ARG A O 1
ATOM 1676 N N . GLU A 1 215 ? 6.192 28.333 50.754 1.00 57.88 215 GLU A N 1
ATOM 1677 C CA . GLU A 1 215 ? 7.209 27.676 49.927 1.00 57.88 215 GLU A CA 1
ATOM 1678 C C . GLU A 1 215 ? 6.626 26.934 48.714 1.00 57.88 215 GLU A C 1
ATOM 1680 O O . GLU A 1 215 ? 7.160 27.065 47.615 1.00 57.88 215 GLU A O 1
ATOM 1685 N N . GLY A 1 216 ? 5.492 26.241 48.866 1.00 65.50 216 GLY A N 1
ATOM 1686 C CA . GLY A 1 216 ? 4.843 25.516 47.770 1.00 65.50 216 GLY A CA 1
ATOM 1687 C C . GLY A 1 216 ? 4.318 26.446 46.675 1.00 65.50 216 GLY A C 1
ATOM 1688 O O . GLY A 1 216 ? 4.445 26.153 45.487 1.00 65.50 216 GLY A O 1
ATOM 1689 N N . GLU A 1 217 ? 3.809 27.620 47.057 1.00 66.38 217 GLU A N 1
ATOM 1690 C CA . GLU A 1 217 ? 3.367 28.635 46.094 1.00 66.38 217 GLU A CA 1
ATOM 1691 C C . GLU A 1 217 ? 4.555 29.276 45.348 1.00 66.38 217 GLU A C 1
ATOM 1693 O O . GLU A 1 217 ? 4.470 29.559 44.152 1.00 66.38 217 GLU A O 1
ATOM 1698 N N . LEU A 1 218 ? 5.695 29.467 46.024 1.00 67.69 218 LEU A N 1
ATOM 1699 C CA . LEU A 1 218 ? 6.920 29.988 45.409 1.00 67.69 218 LEU A CA 1
ATOM 1700 C C . LEU A 1 218 ? 7.513 29.015 44.385 1.00 67.69 218 LEU A C 1
ATOM 1702 O O . LEU A 1 218 ? 7.954 29.456 43.321 1.00 67.69 218 LEU A O 1
ATOM 1706 N N . ASP A 1 219 ? 7.508 27.715 44.669 1.00 69.38 219 ASP A N 1
ATOM 1707 C CA . ASP A 1 219 ? 8.015 26.710 43.734 1.00 69.38 219 ASP A CA 1
ATOM 1708 C C . ASP A 1 219 ? 7.092 26.517 42.527 1.00 69.38 219 ASP A C 1
ATOM 1710 O O . ASP A 1 219 ? 7.575 26.398 41.396 1.00 69.38 219 ASP A O 1
ATOM 1714 N N . GLN A 1 220 ? 5.775 26.623 42.717 1.00 70.12 220 GLN A N 1
ATOM 1715 C CA . GLN A 1 220 ? 4.817 26.613 41.612 1.00 70.12 220 GLN A CA 1
ATOM 1716 C C . GLN A 1 220 ? 4.997 27.833 40.687 1.00 70.12 220 GLN A C 1
ATOM 1718 O O . GLN A 1 220 ? 5.019 27.691 39.461 1.00 70.12 220 GLN A O 1
ATOM 1723 N N . LEU A 1 221 ? 5.235 29.021 41.257 1.00 70.06 221 LEU A N 1
ATOM 1724 C CA . LEU A 1 221 ? 5.542 30.241 40.497 1.00 70.06 221 LEU A CA 1
ATOM 1725 C C . LEU A 1 221 ? 6.910 30.163 39.790 1.00 70.06 221 LEU A C 1
ATOM 1727 O O . LEU A 1 221 ? 7.052 30.603 38.646 1.00 70.06 221 LEU A O 1
ATOM 1731 N N . ARG A 1 222 ? 7.930 29.559 40.418 1.00 70.06 222 ARG A N 1
ATOM 1732 C CA . ARG A 1 222 ? 9.233 29.297 39.774 1.00 70.06 222 ARG A CA 1
ATOM 1733 C C . ARG A 1 222 ? 9.091 28.367 38.574 1.00 70.06 222 ARG A C 1
ATOM 1735 O O . ARG A 1 222 ? 9.689 28.639 37.535 1.00 70.06 222 ARG A O 1
ATOM 1742 N N . TYR A 1 223 ? 8.287 27.314 38.696 1.00 68.31 223 TYR A N 1
ATOM 1743 C CA . TYR A 1 223 ? 8.033 26.380 37.604 1.00 68.31 223 TYR A CA 1
ATOM 1744 C C . TYR A 1 223 ? 7.339 27.072 36.419 1.00 68.31 223 TYR A C 1
ATOM 1746 O O . TYR A 1 223 ? 7.806 26.962 35.286 1.00 68.31 223 TYR A O 1
ATOM 1754 N N . GLN A 1 224 ? 6.304 27.880 36.678 1.00 69.31 224 GLN A N 1
ATOM 1755 C CA . GLN A 1 224 ? 5.612 28.645 35.631 1.00 69.31 224 GLN A CA 1
ATOM 1756 C C . GLN A 1 224 ? 6.540 29.633 34.908 1.00 69.31 224 GLN A C 1
ATOM 1758 O O . GLN A 1 224 ? 6.526 29.698 33.680 1.00 69.31 224 GLN A O 1
ATOM 1763 N N . THR A 1 225 ? 7.412 30.341 35.639 1.00 65.19 225 THR A N 1
ATOM 1764 C CA . THR A 1 225 ? 8.381 31.271 35.020 1.00 65.19 225 THR A CA 1
ATOM 1765 C C . THR A 1 225 ? 9.481 30.581 34.205 1.00 65.19 225 THR A C 1
ATOM 1767 O O . THR A 1 225 ? 9.973 31.172 33.250 1.00 65.19 225 THR A O 1
ATOM 1770 N N . ARG A 1 226 ? 9.874 29.341 34.541 1.00 64.44 226 ARG A N 1
ATOM 1771 C CA . ARG A 1 226 ? 10.918 28.599 33.804 1.00 64.44 226 ARG A CA 1
ATOM 1772 C C . ARG A 1 226 ? 10.414 27.921 32.536 1.00 64.44 226 ARG A C 1
ATOM 1774 O O . ARG A 1 226 ? 11.174 27.814 31.581 1.00 64.44 226 ARG A O 1
ATOM 1781 N N . PHE A 1 227 ? 9.172 27.447 32.540 1.00 65.00 227 PHE A N 1
ATOM 1782 C CA . PHE A 1 227 ? 8.637 26.617 31.457 1.00 65.00 227 PHE A CA 1
ATOM 1783 C C . PHE A 1 227 ? 7.554 27.310 30.620 1.00 65.00 227 PHE A C 1
ATOM 1785 O O . PHE A 1 227 ? 7.014 26.691 29.708 1.00 65.00 227 PHE A O 1
ATOM 1792 N N . GLY A 1 228 ? 7.232 28.577 30.911 1.00 57.62 228 GLY A N 1
ATOM 1793 C CA . GLY A 1 228 ? 6.359 29.410 30.076 1.00 57.62 228 GLY A CA 1
ATOM 1794 C C . GLY A 1 228 ? 4.924 28.894 29.928 1.00 57.62 228 GLY A C 1
ATOM 1795 O O . GLY A 1 228 ? 4.249 29.249 28.968 1.00 57.62 228 GLY A O 1
ATOM 1796 N N . ARG A 1 229 ? 4.446 28.040 30.844 1.00 56.09 229 ARG A N 1
ATOM 1797 C CA . ARG A 1 229 ? 3.059 27.554 30.847 1.00 56.09 229 ARG A CA 1
ATOM 1798 C C . ARG A 1 229 ? 2.204 28.395 31.792 1.00 56.09 229 ARG A C 1
ATOM 1800 O O . ARG A 1 229 ? 2.265 28.213 33.007 1.00 56.09 229 ARG A O 1
ATOM 1807 N N . GLY A 1 230 ? 1.409 29.285 31.211 1.00 55.81 230 GLY A N 1
ATOM 1808 C CA . GLY A 1 230 ? 0.428 30.140 31.879 1.00 55.81 230 GLY A CA 1
ATOM 1809 C C . GLY A 1 230 ? 0.168 31.399 31.053 1.00 55.81 230 GLY A C 1
ATOM 1810 O O . GLY A 1 230 ? 1.061 31.839 30.333 1.00 55.81 230 GLY A O 1
ATOM 1811 N N . ASP A 1 231 ? -1.036 31.962 31.158 1.00 54.28 231 ASP A N 1
ATOM 1812 C CA . ASP A 1 231 ? -1.518 33.030 30.268 1.00 54.28 231 ASP A CA 1
ATOM 1813 C C . ASP A 1 231 ? -0.763 34.367 30.388 1.00 54.28 231 ASP A C 1
ATOM 1815 O O . ASP A 1 231 ? -0.928 35.221 29.528 1.00 54.28 231 ASP A O 1
ATOM 1819 N N . ASP A 1 232 ? 0.110 34.551 31.390 1.00 61.09 232 ASP A N 1
ATOM 1820 C CA . ASP A 1 232 ? 0.986 35.727 31.448 1.00 61.09 232 ASP A CA 1
ATOM 1821 C C . ASP A 1 232 ? 2.272 35.483 32.273 1.00 61.09 232 ASP A C 1
ATOM 1823 O O . ASP A 1 232 ? 2.267 35.583 33.509 1.00 61.09 232 ASP A O 1
ATOM 1827 N N . PRO A 1 233 ? 3.425 35.199 31.634 1.00 61.62 233 PRO A N 1
ATOM 1828 C CA . PRO A 1 233 ? 4.689 34.976 32.344 1.00 61.62 233 PRO A CA 1
ATOM 1829 C C . PRO A 1 233 ? 5.163 36.228 33.104 1.00 61.62 233 PRO A C 1
ATOM 1831 O O . PRO A 1 233 ? 5.836 36.118 34.130 1.00 61.62 233 PRO A O 1
ATOM 1834 N N . VAL A 1 234 ? 4.766 37.420 32.649 1.00 63.66 234 VAL A N 1
ATOM 1835 C CA . VAL A 1 234 ? 5.113 38.713 33.262 1.00 63.66 234 VAL A CA 1
ATOM 1836 C C . VAL A 1 234 ? 4.430 38.889 34.624 1.00 63.66 234 VAL A C 1
ATOM 1838 O O . VAL A 1 234 ? 5.061 39.335 35.586 1.00 63.66 234 VAL A O 1
ATOM 1841 N N . TRP A 1 235 ? 3.170 38.463 34.751 1.00 69.94 235 TRP A N 1
ATOM 1842 C CA . TRP A 1 235 ? 2.428 38.519 36.013 1.00 69.94 235 TRP A CA 1
ATOM 1843 C C . TRP A 1 235 ? 3.026 37.584 37.075 1.00 69.94 235 TRP A C 1
ATOM 1845 O O . TRP A 1 235 ? 3.162 37.962 38.242 1.00 69.94 235 TRP A O 1
ATOM 1855 N N . ALA A 1 236 ? 3.461 36.386 36.668 1.00 62.38 236 ALA A N 1
ATOM 1856 C CA . ALA A 1 236 ? 4.109 35.426 37.562 1.00 62.38 236 ALA A CA 1
ATOM 1857 C C . ALA A 1 236 ? 5.460 35.945 38.097 1.00 62.38 236 ALA A C 1
ATOM 1859 O O . ALA A 1 236 ? 5.772 35.761 39.277 1.00 62.38 236 ALA A O 1
ATOM 1860 N N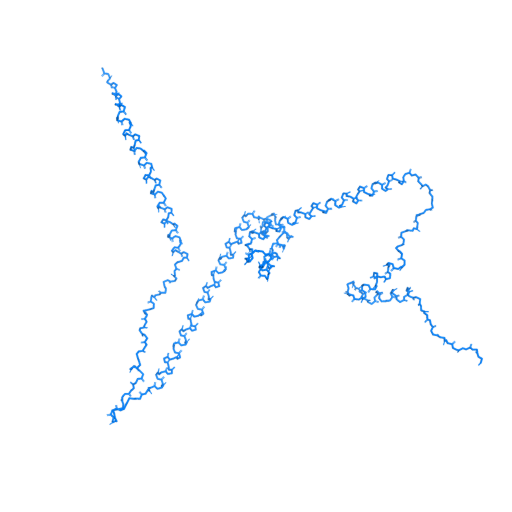 . VAL A 1 237 ? 6.240 36.653 37.268 1.00 64.88 237 VAL A N 1
ATOM 1861 C CA . VAL A 1 237 ? 7.483 37.321 37.697 1.00 64.88 237 VAL A CA 1
ATOM 1862 C C . VAL A 1 237 ? 7.192 38.435 38.706 1.00 64.88 237 VAL A C 1
ATOM 1864 O O . VAL A 1 237 ? 7.847 38.492 39.749 1.00 64.88 237 VAL A O 1
ATOM 1867 N N . ALA A 1 238 ? 6.182 39.273 38.455 1.00 68.94 238 ALA A N 1
ATOM 1868 C CA . ALA A 1 238 ? 5.798 40.350 39.370 1.00 68.94 238 ALA A CA 1
ATOM 1869 C C . ALA A 1 238 ? 5.359 39.811 40.745 1.00 68.94 238 ALA A C 1
ATOM 1871 O O . ALA A 1 238 ? 5.831 40.284 41.779 1.00 68.94 238 ALA A O 1
ATOM 1872 N N . LYS A 1 239 ? 4.530 38.758 40.775 1.00 68.25 239 LYS A N 1
ATOM 1873 C CA . LYS A 1 239 ? 4.125 38.092 42.026 1.00 68.25 239 LYS A CA 1
ATOM 1874 C C . LYS A 1 239 ? 5.275 37.395 42.749 1.00 68.25 239 LYS A C 1
ATOM 1876 O O . LYS A 1 239 ? 5.266 37.307 43.974 1.00 68.25 239 LYS A O 1
ATOM 1881 N N . ARG A 1 240 ? 6.265 36.881 42.016 1.00 65.50 240 ARG A N 1
ATOM 1882 C CA . ARG A 1 240 ? 7.467 36.303 42.626 1.00 65.50 240 ARG A CA 1
ATOM 1883 C C . ARG A 1 240 ? 8.312 37.384 43.297 1.00 65.50 240 ARG A C 1
ATOM 1885 O O . ARG A 1 240 ? 8.782 37.161 44.408 1.00 65.50 240 ARG A O 1
ATOM 1892 N N . LEU A 1 241 ? 8.480 38.546 42.664 1.00 67.75 241 LEU A N 1
ATOM 1893 C CA . LEU A 1 241 ? 9.260 39.653 43.225 1.00 67.75 241 LEU A CA 1
ATOM 1894 C C . LEU A 1 241 ? 8.664 40.185 44.533 1.00 67.75 241 LEU A C 1
ATOM 1896 O O . LEU A 1 241 ? 9.422 40.461 45.450 1.00 67.75 241 LEU A O 1
ATOM 1900 N N . THR A 1 242 ? 7.337 40.241 44.671 1.00 71.06 242 THR A N 1
ATOM 1901 C CA . THR A 1 242 ? 6.697 40.699 45.920 1.00 71.06 242 THR A CA 1
ATOM 1902 C C . THR A 1 242 ? 6.797 39.699 47.074 1.00 71.06 242 THR A C 1
ATOM 1904 O O . THR A 1 242 ? 6.632 40.078 48.233 1.00 71.06 242 THR A O 1
ATOM 1907 N N . LYS A 1 243 ? 7.055 38.416 46.787 1.00 66.06 243 LYS A N 1
ATOM 1908 C CA . LYS A 1 243 ? 7.125 37.350 47.801 1.00 66.06 243 LYS A CA 1
ATOM 1909 C C . LYS A 1 243 ? 8.547 36.985 48.228 1.00 66.06 243 LYS A C 1
ATOM 1911 O O . LYS A 1 243 ? 8.696 36.335 49.264 1.00 66.06 243 LYS A O 1
ATOM 1916 N N . VAL A 1 244 ? 9.565 37.393 47.467 1.00 67.00 244 VAL A N 1
ATOM 1917 C CA . VAL A 1 244 ? 10.980 37.188 47.807 1.00 67.00 244 VAL A CA 1
ATOM 1918 C C . VAL A 1 244 ? 11.457 38.342 48.702 1.00 67.00 244 VAL A C 1
ATOM 1920 O O . VAL A 1 244 ? 11.329 39.494 48.299 1.00 67.00 244 VAL A O 1
ATOM 1923 N N . PRO A 1 245 ? 12.019 38.077 49.897 1.00 55.25 245 PRO A N 1
ATOM 1924 C CA . PRO A 1 245 ? 12.580 39.130 50.736 1.00 55.25 245 PRO A CA 1
ATOM 1925 C C . PRO A 1 245 ? 13.786 39.767 50.034 1.00 55.25 245 PRO A C 1
ATOM 1927 O O . PRO A 1 245 ? 14.764 39.091 49.717 1.00 55.25 245 PRO A O 1
ATOM 1930 N N . HIS A 1 246 ? 13.713 41.071 49.769 1.00 56.34 246 HIS A N 1
ATOM 1931 C CA . HIS A 1 246 ? 14.832 41.832 49.224 1.00 56.34 246 HIS A CA 1
ATOM 1932 C C . HIS A 1 246 ? 15.866 42.048 50.333 1.00 56.34 246 HIS A C 1
ATOM 1934 O O . HIS A 1 246 ? 15.683 42.891 51.209 1.00 56.34 246 HIS A O 1
ATOM 1940 N N . THR A 1 247 ? 16.962 41.295 50.320 1.00 50.28 247 THR A N 1
ATOM 1941 C CA . THR A 1 247 ? 18.152 41.645 51.103 1.00 50.28 247 THR A CA 1
ATOM 1942 C C . THR A 1 247 ? 18.848 42.799 50.388 1.00 50.28 247 THR A C 1
ATOM 1944 O O . THR A 1 247 ? 19.659 42.589 49.485 1.00 50.28 247 THR A O 1
ATOM 1947 N N . GLY A 1 248 ? 18.441 44.022 50.725 1.00 45.34 248 GLY A N 1
ATOM 1948 C CA . GLY A 1 248 ? 19.053 45.247 50.229 1.00 45.34 248 GLY A CA 1
ATOM 1949 C C . GLY A 1 248 ? 20.498 45.383 50.706 1.00 45.34 248 GLY A C 1
ATOM 1950 O O . GLY A 1 248 ? 20.808 45.195 51.880 1.00 45.34 248 GLY A O 1
ATOM 1951 N N . THR A 1 249 ? 21.367 45.714 49.760 1.00 43.34 249 THR A N 1
ATOM 1952 C CA . THR A 1 249 ? 22.706 46.278 49.952 1.00 43.34 249 THR A CA 1
ATOM 1953 C C . THR A 1 249 ? 22.679 47.534 50.840 1.00 43.34 249 THR A C 1
ATOM 1955 O O . THR A 1 249 ? 21.701 48.282 50.785 1.00 43.34 249 THR A O 1
ATOM 1958 N N . PRO A 1 250 ? 23.743 47.805 51.621 1.00 49.31 250 PRO A N 1
ATOM 1959 C CA . PRO A 1 250 ? 23.774 48.897 52.588 1.00 49.31 250 PRO A CA 1
ATOM 1960 C C . PRO A 1 250 ? 23.879 50.250 51.876 1.00 49.31 250 PRO A C 1
ATOM 1962 O O . PRO A 1 250 ? 24.836 50.503 51.147 1.00 49.31 250 PRO A O 1
ATOM 1965 N N . THR A 1 251 ? 22.919 51.142 52.106 1.00 43.72 251 THR A N 1
ATOM 1966 C CA . THR A 1 251 ? 23.095 52.571 51.833 1.00 43.72 251 THR A CA 1
ATOM 1967 C C . THR A 1 251 ? 23.732 53.217 53.056 1.00 43.72 251 THR A C 1
ATOM 1969 O O . THR A 1 251 ? 23.129 53.288 54.123 1.00 43.72 251 THR A O 1
ATOM 1972 N N . SER A 1 252 ? 24.974 53.652 52.882 1.00 47.66 252 SER A N 1
ATOM 1973 C CA . SER A 1 252 ? 25.735 54.511 53.781 1.00 47.66 252 SER A CA 1
ATOM 1974 C C . SER A 1 252 ? 25.023 55.848 54.028 1.00 47.66 252 SER A C 1
ATOM 1976 O O . SER A 1 252 ? 24.864 56.622 53.083 1.00 47.66 252 SER A O 1
ATOM 1978 N N . SER A 1 253 ? 24.665 56.147 55.279 1.00 42.22 253 SER A N 1
ATOM 1979 C CA . SER A 1 253 ? 24.480 57.522 55.772 1.00 42.22 253 SER A CA 1
ATOM 1980 C C . SER A 1 253 ? 24.477 57.560 57.308 1.00 42.22 253 SER A C 1
ATOM 1982 O O . SER A 1 253 ? 23.423 57.485 57.926 1.00 42.22 253 SER A O 1
ATOM 1984 N N . GLU A 1 254 ? 25.673 57.627 57.884 1.00 41.03 254 GLU A N 1
ATOM 1985 C CA . GLU A 1 254 ? 26.072 58.099 59.226 1.00 41.03 254 GLU A CA 1
ATOM 1986 C C . GLU A 1 254 ? 27.604 57.933 59.167 1.00 41.03 254 GLU A C 1
ATOM 1988 O O . GLU A 1 254 ? 28.088 56.808 59.100 1.00 41.03 254 GLU A O 1
ATOM 1993 N N . THR A 1 255 ? 28.436 58.942 58.917 1.00 38.78 255 THR A N 1
ATOM 1994 C CA . THR A 1 255 ? 28.546 60.321 59.425 1.00 38.78 255 THR A CA 1
ATOM 1995 C C . THR A 1 255 ? 29.167 61.247 58.386 1.00 38.78 255 THR A C 1
ATOM 1997 O O . THR A 1 255 ? 30.079 60.763 57.675 1.00 38.78 255 THR A O 1
#

Foldseek 3Di:
DDDDDDDDDPVVVVVVVVVVVVVVVVVVVVVVVVVVVVVVVVCCVVPVPPVPVPPPPPPDDDQVVQWDQDPPPRDTDGNVVVVVVVVVVVVVVVVVVVVVVVVVVVVVVVVVLVVLVVVLCVVCVCLPPPHPNDDPQLVVQLVVQQVCCVVCVVVVVNHRDGSNRSSVVSVVVVVVVVVVVVVVVVVVVVVVVVVVVVVPDDDDDDPPPPPPDLVVLLVVLVVCLVPVPDPDNPVSVVVNVVSDDDPDDDDDDDD

Sequence (255 aa):
SVLEPEKPSERTTEQFEKLKESNRKLFEANRLLQEELTRKARSEQTFAPIQQPQVPLAPAPSMEQFTVVDPVSGERYVDEKKLASALADATQRATRAETAVQSYIRRQDVLDEEKQTREAYASHPEINPSSEKFDAEVSRRTRALLLDSMMNPQDYGGTQLSFKDAADEAKKQTSGQAKVLEEKTQQVIESKEQATASATGVSGETAQQISGSREGELDQLRYQTRFGRGDDPVWAVAKRLTKVPHTGTPTSSET

Secondary structure (DSSP, 8-state):
---PPPPPPHHHHHHHHHHHHHHHHHHHHHHHHHHHHHHHHHHHHHT----------PPPPPGGGGEEE-TTT--EEE-HHHHHHHHHHHHHHHHHHHHHHHHHHHHHHHHHHHHHHHHHHHH-GGG-TTSTT--HHHHHHHHHHHHHHHH-GGGGTTSPPPHHHHHHHHHHHHHHHHHHHHHHHHHHHHHHHHHHHTTTT--SS-----S--HHHHHHHHHHHHHH--SS-HHHHHHHHHHHS---PPP-----